Protein AF-A0A8K0HSL5-F1 (afdb_monomer_lite)

Secondary structure (DSSP, 8-state):
-HHHHHHHHHHHHHHHH---EE----TTSS-HHHHHH-TTS-TTHHHHHHHHHTTPEE-GGG--GGGGSS---TT--S---S-SS-SS------SS---HHHHHHHHHHHHHHHHHHHHHHHHHHHHHTTSBSS--THHHHHHHHHHHHHHHTS----SS--TTHHHHHHTHHHHHHHHHHHHHHHHHHHHH--B-HHHHHHHHHT-GGGGGTT-

Sequence (215 aa):
MATFAVRLSMNRKKIYQVEIMGKLAGVVGNYNAHLVAYPAFVWLQIPEDFVTSLGLSFNPLCYSTRIMFGRNDRKYEGRKSCSDVAHGRSSTNLVIEPHDYIAILFDTIFQFNNVLIDFDRDIWGYISSGYFKQVNPIDFENSEGNLGIANENLPISRWQHDLTDSAVIRNLGLGLGPSLIAYKTTLQGISKLQVNEARLSENLDNCWEVLAEPI

Foldseek 3Di:
DVVLVVQLVVLVVLLVPLAAEDDDQPQQLPCVVVCVVPVPDDPPVVGCVVCVVVVHHYDCLSDACPVVPDDPDPPPPDDDDDPPPPPDDHSHRARDDQCVSVLSNLVSLLSSLVSLLVVLVVVVVCVVLVQWPDADSVLSVLLNVLSVQLNVLRDDDDDDDDPCVVVSVVCNCRNVVSNVSSVVSVVVSVVRTDGDVVSVVVVVVVCCVVVVVVD

Radius of gyration: 26.51 Å; chains: 1; bounding box: 59×32×80 Å

pLDDT: mean 76.67, std 21.13, range [26.34, 96.69]

Organism: NCBI:txid2594499

Structure (mmCIF, N/CA/C/O backbone):
data_AF-A0A8K0HSL5-F1
#
_entry.id   AF-A0A8K0HSL5-F1
#
loop_
_atom_site.group_PDB
_atom_site.id
_atom_site.type_symbol
_atom_site.label_atom_id
_atom_site.label_alt_id
_atom_site.label_comp_id
_atom_site.label_asym_id
_atom_site.label_entity_id
_atom_site.label_seq_id
_atom_site.pdbx_PDB_ins_code
_atom_site.Cartn_x
_atom_site.Cartn_y
_atom_site.Cartn_z
_atom_site.occupancy
_atom_site.B_iso_or_equiv
_atom_site.auth_seq_id
_atom_site.auth_comp_id
_atom_site.auth_asym_id
_atom_site.auth_atom_id
_atom_site.pdbx_PDB_model_num
ATOM 1 N N . MET A 1 1 ? -14.748 0.929 9.861 1.00 88.56 1 MET A N 1
ATOM 2 C CA . MET A 1 1 ? -14.098 -0.106 9.014 1.00 88.56 1 MET A CA 1
ATOM 3 C C . MET A 1 1 ? -14.433 0.009 7.527 1.00 88.56 1 MET A C 1
ATOM 5 O O . MET A 1 1 ? -13.506 0.066 6.730 1.00 88.56 1 MET A O 1
ATOM 9 N N . ALA A 1 2 ? -15.710 0.092 7.123 1.00 92.31 2 ALA A N 1
ATOM 10 C CA . ALA A 1 2 ? -16.092 0.157 5.701 1.00 92.31 2 ALA A CA 1
ATOM 11 C C . ALA A 1 2 ? -15.447 1.325 4.922 1.00 92.31 2 ALA A C 1
ATOM 13 O O . ALA A 1 2 ? -14.980 1.129 3.803 1.00 92.31 2 ALA A O 1
ATOM 14 N N . THR A 1 3 ? -15.341 2.510 5.531 1.00 94.75 3 THR A N 1
ATOM 15 C CA . THR A 1 3 ? -14.699 3.692 4.927 1.00 94.75 3 THR A CA 1
ATOM 16 C C . THR A 1 3 ? -13.261 3.412 4.481 1.00 94.75 3 THR A C 1
ATOM 18 O O . THR A 1 3 ? -12.893 3.713 3.346 1.00 94.75 3 THR A O 1
ATOM 21 N N . PHE A 1 4 ? -12.462 2.772 5.340 1.00 94.94 4 PHE A N 1
ATOM 22 C CA . PHE A 1 4 ? -11.088 2.378 5.018 1.00 94.94 4 PHE A CA 1
ATOM 23 C C . PHE A 1 4 ? -11.047 1.336 3.904 1.00 94.94 4 PHE A C 1
ATOM 25 O O . PHE A 1 4 ? -10.291 1.498 2.951 1.00 94.94 4 PHE A O 1
ATOM 32 N N . ALA A 1 5 ? -11.911 0.318 3.956 1.00 93.94 5 ALA A N 1
ATOM 33 C CA . ALA A 1 5 ? -11.981 -0.707 2.914 1.00 93.94 5 ALA A CA 1
ATOM 34 C C . ALA A 1 5 ? -12.273 -0.108 1.525 1.00 93.94 5 ALA A C 1
ATOM 36 O O . ALA A 1 5 ? -11.651 -0.498 0.535 1.00 93.94 5 ALA A O 1
ATOM 37 N N . VAL A 1 6 ? -13.174 0.877 1.447 1.00 96.31 6 VAL A N 1
ATOM 38 C CA . VAL A 1 6 ? -13.479 1.588 0.197 1.00 96.31 6 VAL A CA 1
ATOM 39 C C . VAL A 1 6 ? -12.275 2.403 -0.284 1.00 96.31 6 VAL A C 1
ATOM 41 O O . VAL A 1 6 ? -11.877 2.250 -1.441 1.00 96.31 6 VAL A O 1
ATOM 44 N N . ARG A 1 7 ? -11.650 3.208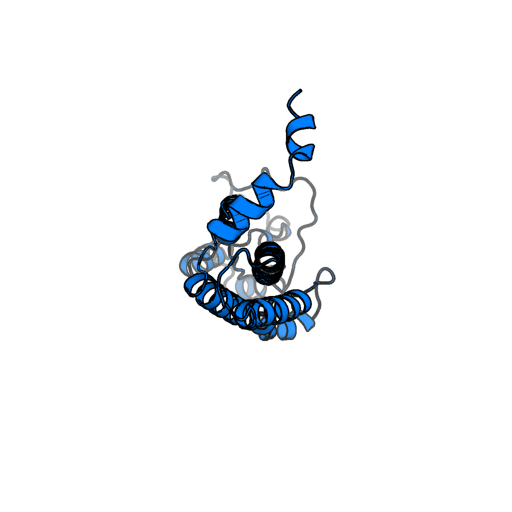 0.590 1.00 95.94 7 ARG A N 1
ATOM 45 C CA . ARG A 1 7 ? -10.452 4.009 0.257 1.00 95.94 7 ARG A CA 1
ATOM 46 C C . ARG A 1 7 ? -9.299 3.124 -0.240 1.00 95.94 7 ARG A C 1
ATOM 48 O O . ARG A 1 7 ? -8.719 3.396 -1.292 1.00 95.94 7 ARG A O 1
ATOM 55 N N . LEU A 1 8 ? -9.011 2.027 0.462 1.00 94.88 8 LEU A N 1
ATOM 56 C CA . LEU A 1 8 ? -7.971 1.062 0.085 1.00 94.88 8 LEU A CA 1
ATOM 57 C C . LEU A 1 8 ? -8.295 0.364 -1.242 1.00 94.88 8 LEU A C 1
ATOM 59 O O . LEU A 1 8 ? -7.415 0.206 -2.084 1.00 94.88 8 LEU A O 1
ATOM 63 N N . SER A 1 9 ? -9.558 -0.008 -1.472 1.00 94.81 9 SER A N 1
ATOM 64 C CA . SER A 1 9 ? -10.000 -0.617 -2.734 1.00 94.81 9 SER A CA 1
ATOM 65 C C . SER A 1 9 ? -9.827 0.330 -3.925 1.00 94.81 9 SER A C 1
ATOM 67 O O . SER A 1 9 ? -9.374 -0.092 -4.990 1.00 94.81 9 SER A O 1
ATOM 69 N N . MET A 1 10 ? -10.121 1.622 -3.749 1.00 93.69 10 MET A N 1
ATOM 70 C CA . MET A 1 10 ? -9.888 2.640 -4.778 1.00 93.69 10 MET A CA 1
ATOM 71 C C . MET A 1 10 ? -8.400 2.769 -5.117 1.00 93.69 10 MET A C 1
ATOM 73 O O . MET A 1 10 ? -8.042 2.716 -6.292 1.00 93.69 10 MET A O 1
ATOM 77 N N . ASN A 1 11 ? -7.528 2.873 -4.111 1.00 92.56 11 ASN A N 1
ATOM 78 C CA . ASN A 1 11 ? -6.085 2.961 -4.346 1.00 92.56 11 ASN A CA 1
ATOM 79 C C . ASN A 1 11 ? -5.524 1.670 -4.957 1.00 92.56 11 ASN A C 1
ATOM 81 O O . ASN A 1 11 ? -4.750 1.736 -5.904 1.00 92.56 11 ASN A O 1
ATOM 85 N N . ARG A 1 12 ? -5.992 0.490 -4.532 1.00 94.62 12 ARG A N 1
ATOM 86 C CA . ARG A 1 12 ? -5.629 -0.788 -5.164 1.00 94.62 12 ARG A CA 1
ATOM 87 C C . ARG A 1 12 ? -5.988 -0.820 -6.653 1.00 94.62 12 ARG A C 1
ATOM 89 O O . ARG A 1 12 ? -5.203 -1.321 -7.454 1.00 94.62 12 ARG A O 1
ATOM 96 N N . LYS A 1 13 ? -7.157 -0.296 -7.038 1.00 94.44 13 LYS A N 1
ATOM 97 C CA . LYS A 1 13 ? -7.550 -0.194 -8.455 1.00 94.44 13 LYS A CA 1
ATOM 98 C C . LYS A 1 13 ? -6.625 0.739 -9.230 1.00 94.44 13 LYS A C 1
ATOM 100 O O . LYS A 1 13 ? -6.224 0.375 -10.327 1.00 94.44 13 LYS A O 1
ATOM 105 N N . LYS A 1 14 ? -6.257 1.888 -8.655 1.00 91.94 14 LYS A N 1
ATOM 106 C CA . LYS A 1 14 ? -5.284 2.803 -9.268 1.00 91.94 14 LYS A CA 1
ATOM 107 C C . LYS A 1 14 ? -3.933 2.117 -9.484 1.00 91.94 14 LYS A C 1
ATOM 109 O O . LYS A 1 14 ? -3.411 2.198 -10.583 1.00 91.94 14 LYS A O 1
ATOM 114 N N . ILE A 1 15 ? -3.426 1.375 -8.488 1.00 92.31 15 ILE A N 1
ATOM 115 C CA . ILE A 1 15 ? -2.171 0.605 -8.605 1.00 92.31 15 ILE A CA 1
ATOM 116 C C . ILE A 1 15 ? -2.258 -0.375 -9.780 1.00 92.31 15 ILE A C 1
ATOM 118 O O . ILE A 1 15 ? -1.339 -0.459 -10.584 1.00 92.31 15 ILE A O 1
ATOM 122 N N . TYR A 1 16 ? -3.379 -1.088 -9.906 1.00 92.31 16 TYR A N 1
ATOM 123 C CA . TYR A 1 16 ? -3.600 -2.035 -11.001 1.00 92.31 16 TYR A CA 1
ATOM 124 C C . TYR A 1 16 ? -3.694 -1.368 -12.385 1.00 92.31 16 TYR A C 1
ATOM 126 O O . TYR A 1 16 ? -3.385 -1.999 -13.388 1.00 92.31 16 TYR A O 1
ATOM 134 N N . GLN A 1 17 ? -4.133 -0.111 -12.448 1.00 91.12 17 GLN A N 1
ATOM 135 C CA . GLN A 1 17 ? -4.264 0.653 -13.692 1.00 91.12 17 GLN A CA 1
ATOM 136 C C . GLN A 1 17 ? -2.950 1.282 -14.164 1.00 91.12 17 GLN A C 1
ATOM 138 O O . GLN A 1 17 ? -2.918 1.832 -15.263 1.00 91.12 17 GLN A O 1
ATOM 143 N N . VAL A 1 18 ? -1.881 1.237 -13.362 1.00 88.69 18 VAL A N 1
ATOM 144 C CA . VAL A 1 18 ? -0.591 1.787 -13.779 1.00 88.69 18 VAL A CA 1
ATOM 145 C C . VAL A 1 18 ? 0.008 0.903 -14.867 1.00 88.69 18 VAL A C 1
ATOM 147 O O . VAL A 1 18 ? 0.360 -0.252 -14.629 1.00 88.69 18 VAL A O 1
ATOM 150 N N . GLU A 1 19 ? 0.146 1.460 -16.066 1.00 86.94 19 GLU A N 1
ATOM 151 C CA . GLU A 1 19 ? 0.813 0.784 -17.172 1.00 86.94 19 GLU A CA 1
ATOM 152 C C . GLU A 1 19 ? 2.326 0.787 -16.970 1.00 86.94 19 GLU A C 1
ATOM 154 O O . GLU A 1 19 ? 2.964 1.840 -16.918 1.00 86.94 19 GLU A O 1
ATOM 159 N N . ILE A 1 20 ? 2.912 -0.406 -16.888 1.00 87.44 20 ILE A N 1
ATOM 160 C CA . ILE A 1 20 ? 4.362 -0.563 -16.827 1.00 87.44 20 ILE A CA 1
ATOM 161 C C . ILE A 1 20 ? 4.901 -0.450 -18.251 1.00 87.44 20 ILE A C 1
ATOM 163 O O . ILE A 1 20 ? 4.630 -1.303 -19.103 1.00 87.44 20 ILE A O 1
ATOM 167 N N . MET A 1 21 ? 5.657 0.617 -18.505 1.00 84.06 21 MET A N 1
ATOM 168 C CA . MET A 1 21 ? 6.153 0.928 -19.840 1.00 84.06 21 MET A CA 1
ATOM 169 C C . MET A 1 21 ? 7.593 0.463 -20.054 1.00 84.06 21 MET A C 1
ATOM 171 O O . MET A 1 21 ? 8.439 0.533 -19.162 1.00 84.06 21 MET A O 1
ATOM 175 N N . GLY A 1 22 ? 7.877 0.025 -21.278 1.00 81.75 22 GLY A N 1
ATOM 176 C CA . GLY A 1 22 ? 9.209 -0.338 -21.745 1.00 81.75 22 GLY A CA 1
ATOM 177 C C . GLY A 1 22 ? 9.665 0.522 -22.922 1.00 81.75 22 GLY A C 1
ATOM 178 O O . GLY A 1 22 ? 8.861 1.058 -23.690 1.00 81.75 22 GLY A O 1
ATOM 179 N N . LYS A 1 23 ? 10.985 0.641 -23.077 1.00 79.94 23 LYS A N 1
ATOM 180 C CA . LYS A 1 23 ? 11.625 1.399 -24.154 1.00 79.94 23 LYS A CA 1
ATOM 181 C C . LYS A 1 23 ? 12.862 0.677 -24.671 1.00 79.94 23 LYS A C 1
ATOM 183 O O . LYS A 1 23 ? 13.706 0.239 -23.896 1.00 79.94 23 LYS A O 1
ATOM 188 N N . LEU A 1 24 ? 13.004 0.643 -25.994 1.00 79.44 24 LEU A N 1
ATOM 189 C CA . LEU A 1 24 ? 14.184 0.140 -26.687 1.00 79.44 24 LEU A CA 1
ATOM 190 C C . LEU A 1 24 ? 14.492 1.078 -27.857 1.00 79.44 24 LEU A C 1
ATOM 192 O O . LEU A 1 24 ? 13.883 0.946 -28.904 1.00 79.44 24 LEU A O 1
ATOM 196 N N . ALA A 1 25 ? 15.402 2.043 -27.689 1.00 70.81 25 ALA A N 1
ATOM 197 C CA . ALA A 1 25 ? 15.605 3.085 -28.709 1.00 70.81 25 ALA A CA 1
ATOM 198 C C . ALA A 1 25 ? 17.080 3.467 -28.989 1.00 70.81 25 ALA A C 1
ATOM 200 O O . ALA A 1 25 ? 17.381 4.412 -29.728 1.00 70.81 25 ALA A O 1
ATOM 201 N N . GLY A 1 26 ? 18.028 2.698 -28.440 1.00 70.00 26 GLY A N 1
ATOM 202 C CA . GLY A 1 26 ? 19.465 2.973 -28.540 1.00 70.00 26 GLY A CA 1
ATOM 203 C C . GLY A 1 26 ? 19.897 4.247 -27.795 1.00 70.00 26 GLY A C 1
ATOM 204 O O . GLY A 1 26 ? 19.110 4.861 -27.084 1.00 70.00 26 GLY A O 1
ATOM 205 N N . VAL A 1 27 ? 21.159 4.659 -27.981 1.00 63.91 27 VAL A N 1
ATOM 206 C CA . VAL A 1 27 ? 21.846 5.669 -27.140 1.00 63.91 27 VAL A CA 1
ATOM 207 C C . VAL A 1 27 ? 21.126 7.017 -27.052 1.00 63.91 27 VAL A C 1
ATOM 209 O O . VAL A 1 27 ? 21.170 7.652 -26.014 1.00 63.91 27 VAL A O 1
ATOM 212 N N . VAL A 1 28 ? 20.470 7.474 -28.120 1.00 65.50 28 VAL A N 1
ATOM 213 C CA . VAL A 1 28 ? 19.787 8.787 -28.151 1.00 65.50 28 VAL A CA 1
ATOM 214 C C . VAL A 1 28 ? 18.321 8.687 -28.564 1.00 65.50 28 VAL A C 1
ATOM 216 O O . VAL A 1 28 ? 17.731 9.671 -28.996 1.00 65.50 28 VAL A O 1
ATOM 219 N N . GLY A 1 29 ? 17.741 7.489 -28.511 1.00 68.38 29 GLY A N 1
ATOM 220 C CA . GLY A 1 29 ? 16.337 7.291 -28.862 1.00 68.38 29 GLY A CA 1
ATOM 221 C C . GLY A 1 29 ? 16.005 7.309 -30.362 1.00 68.38 29 GLY A C 1
ATOM 222 O O . GLY A 1 29 ? 14.835 7.290 -30.712 1.00 68.38 29 GLY A O 1
ATOM 223 N N . ASN A 1 30 ? 17.013 7.358 -31.244 1.00 72.25 30 ASN A N 1
ATOM 224 C CA . ASN A 1 30 ? 16.838 7.541 -32.696 1.00 72.25 30 ASN A CA 1
ATOM 225 C C . ASN A 1 30 ? 17.341 6.363 -33.546 1.00 72.25 30 ASN A C 1
ATOM 227 O O . ASN A 1 30 ? 17.480 6.495 -34.757 1.00 72.25 30 ASN A O 1
ATOM 231 N N . TYR A 1 31 ? 17.688 5.229 -32.929 1.00 75.88 31 TYR A N 1
ATOM 232 C CA . TYR A 1 31 ? 18.153 4.029 -33.644 1.00 75.88 31 TYR A CA 1
ATOM 233 C C . TYR A 1 31 ? 19.386 4.222 -34.555 1.00 75.88 31 TYR A C 1
ATOM 235 O O . TYR A 1 31 ? 19.663 3.363 -35.385 1.00 75.88 31 TYR A O 1
ATOM 243 N N . ASN A 1 32 ? 20.175 5.293 -34.378 1.00 78.56 32 ASN A N 1
ATOM 244 C CA . ASN A 1 32 ? 21.298 5.658 -35.261 1.00 78.56 32 ASN A CA 1
ATOM 245 C C . ASN A 1 32 ? 22.248 4.489 -35.584 1.00 78.56 32 ASN A C 1
ATOM 247 O O . ASN A 1 32 ? 22.569 4.260 -36.745 1.00 78.56 32 ASN A O 1
ATOM 251 N N . ALA A 1 33 ? 22.675 3.726 -34.572 1.00 80.88 33 ALA A N 1
ATOM 252 C CA . ALA A 1 33 ? 23.572 2.584 -34.771 1.00 80.88 33 ALA A CA 1
ATOM 253 C C . ALA A 1 33 ? 22.928 1.469 -35.616 1.00 80.88 33 ALA A C 1
ATOM 255 O O . ALA A 1 33 ? 23.576 0.890 -36.485 1.00 80.88 33 ALA A O 1
ATOM 256 N N . HIS A 1 34 ? 21.638 1.213 -35.401 1.00 80.88 34 HIS A N 1
ATOM 257 C CA . HIS A 1 34 ? 20.879 0.204 -36.134 1.00 80.88 34 HIS A CA 1
ATOM 258 C C . HIS A 1 34 ? 20.652 0.620 -37.591 1.00 80.88 34 HIS A C 1
ATOM 260 O O . HIS A 1 34 ? 20.809 -0.197 -38.493 1.00 80.88 34 HIS A O 1
ATOM 266 N N . LEU A 1 35 ? 20.373 1.906 -37.831 1.00 80.25 35 LEU A N 1
ATOM 267 C CA . LEU A 1 35 ? 20.236 2.469 -39.176 1.00 80.25 35 LEU A CA 1
ATOM 268 C C . LEU A 1 35 ? 21.549 2.414 -39.971 1.00 80.25 35 LEU A C 1
ATOM 270 O O . LEU A 1 35 ? 21.510 2.196 -41.179 1.00 80.25 35 LEU A O 1
ATOM 274 N N . VAL A 1 36 ? 22.702 2.588 -39.312 1.00 84.81 36 VAL A N 1
ATOM 275 C CA . VAL A 1 36 ? 24.022 2.465 -39.957 1.00 84.81 36 VAL A CA 1
ATOM 276 C C . VAL A 1 36 ? 24.343 1.009 -40.295 1.00 84.81 36 VAL A C 1
ATOM 278 O O . VAL A 1 36 ? 24.807 0.733 -41.398 1.00 84.81 36 VAL A O 1
ATOM 281 N N . ALA A 1 37 ? 24.094 0.078 -39.372 1.00 85.88 37 ALA A N 1
ATOM 282 C CA . ALA A 1 37 ? 24.408 -1.336 -39.578 1.00 85.88 37 ALA A CA 1
ATOM 283 C C . ALA A 1 37 ? 23.446 -2.023 -40.563 1.00 85.88 37 ALA A C 1
ATOM 285 O O . ALA A 1 37 ? 23.864 -2.844 -41.376 1.00 85.88 37 ALA A O 1
ATOM 286 N N . TYR A 1 38 ? 22.160 -1.677 -40.503 1.00 84.19 38 TYR A N 1
ATOM 287 C CA . TYR A 1 38 ? 21.087 -2.343 -41.237 1.00 84.19 38 TYR A CA 1
ATOM 288 C C . TYR A 1 38 ? 20.074 -1.318 -41.774 1.00 84.19 38 TYR A C 1
ATOM 290 O O . TYR A 1 38 ? 18.945 -1.233 -41.280 1.00 84.19 38 TYR A O 1
ATOM 298 N N . PRO A 1 39 ? 20.440 -0.548 -42.816 1.00 81.12 39 PRO A N 1
ATOM 299 C CA . PRO A 1 39 ? 19.593 0.514 -43.365 1.00 81.12 39 PRO A CA 1
ATOM 300 C C . PRO A 1 39 ? 18.338 -0.003 -44.086 1.00 81.12 39 PRO A C 1
ATOM 302 O O . PRO A 1 39 ? 17.408 0.763 -44.318 1.00 81.12 39 PRO A O 1
ATOM 305 N N . ALA A 1 40 ? 18.308 -1.285 -44.462 1.00 78.75 40 ALA A N 1
ATOM 306 C CA . ALA A 1 40 ? 17.188 -1.904 -45.174 1.00 78.75 40 ALA A CA 1
ATOM 307 C C . ALA A 1 40 ? 16.016 -2.318 -44.260 1.00 78.75 40 ALA A C 1
ATOM 309 O O . ALA A 1 40 ? 14.957 -2.684 -44.766 1.00 78.75 40 ALA A O 1
ATOM 310 N N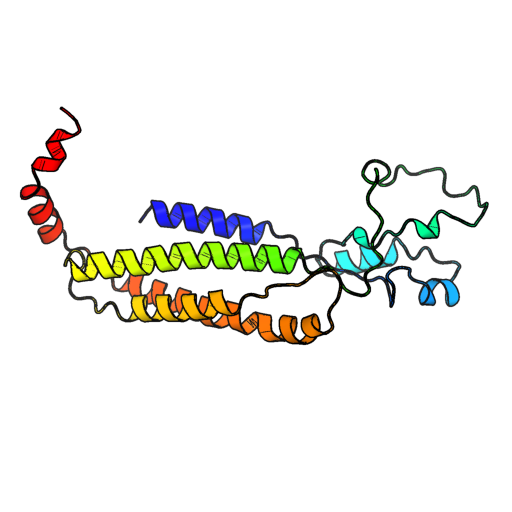 . PHE A 1 41 ? 16.193 -2.283 -42.934 1.00 75.38 41 PHE A N 1
ATOM 311 C CA . PHE A 1 41 ? 15.179 -2.697 -41.961 1.00 75.38 41 PHE A CA 1
ATOM 312 C C . PHE A 1 41 ? 14.401 -1.501 -41.398 1.00 75.38 41 PHE A C 1
ATOM 314 O O . PHE A 1 41 ? 14.957 -0.428 -41.161 1.00 75.38 41 PHE A O 1
ATOM 321 N N . VAL A 1 42 ? 13.104 -1.699 -41.141 1.00 71.56 42 VAL A N 1
ATOM 322 C CA . VAL A 1 42 ? 12.232 -0.692 -40.519 1.00 71.56 42 VAL A CA 1
ATOM 323 C C . VAL A 1 42 ? 12.334 -0.804 -38.996 1.00 71.56 42 VAL A C 1
ATOM 325 O O . VAL A 1 42 ? 11.610 -1.560 -38.353 1.00 71.56 42 VAL A O 1
ATOM 328 N N . TRP A 1 43 ? 13.235 -0.020 -38.409 1.00 73.19 43 TRP A N 1
ATOM 329 C CA . TRP A 1 43 ? 13.552 -0.032 -36.972 1.00 73.19 43 TRP A CA 1
ATOM 330 C C . TRP A 1 43 ? 12.481 0.576 -36.049 1.00 73.19 43 TRP A C 1
ATOM 332 O O . TRP A 1 43 ? 12.724 0.728 -34.859 1.00 73.19 43 TRP A O 1
ATOM 342 N N . LEU A 1 44 ? 11.298 0.902 -36.574 1.00 69.44 44 LEU A N 1
ATOM 343 C CA . LEU A 1 44 ? 10.161 1.420 -35.803 1.00 69.44 44 LEU A CA 1
ATOM 344 C C . LEU A 1 44 ? 9.253 0.306 -35.262 1.00 69.44 44 LEU A C 1
ATOM 346 O O . LEU A 1 44 ? 8.725 0.444 -34.171 1.00 69.44 44 LEU A O 1
ATOM 350 N N . GLN A 1 45 ? 9.110 -0.801 -35.999 1.00 74.81 45 GLN A N 1
ATOM 351 C CA . GLN A 1 45 ? 8.201 -1.902 -35.646 1.00 74.81 45 GLN A CA 1
ATOM 352 C C . GLN A 1 45 ? 8.849 -2.885 -34.657 1.00 74.81 45 GLN A C 1
ATOM 354 O O . GLN A 1 45 ? 8.240 -3.312 -33.685 1.00 74.81 45 GLN A O 1
ATOM 359 N N . ILE A 1 46 ? 10.130 -3.197 -34.883 1.00 81.50 46 ILE A N 1
ATOM 360 C CA . ILE A 1 46 ? 10.887 -4.201 -34.119 1.00 81.50 46 ILE A CA 1
ATOM 361 C C . ILE A 1 46 ? 10.922 -3.895 -32.606 1.00 81.50 46 ILE A C 1
ATOM 363 O O . ILE A 1 46 ? 10.732 -4.817 -31.817 1.00 81.50 46 ILE A O 1
ATOM 367 N N . PRO A 1 47 ? 11.152 -2.645 -32.159 1.00 82.19 47 PRO A N 1
ATOM 368 C CA . PRO A 1 47 ? 11.163 -2.313 -30.735 1.00 82.19 47 PRO A CA 1
ATOM 369 C C . PRO A 1 47 ? 9.798 -2.444 -30.066 1.00 82.19 47 PRO A C 1
ATOM 371 O O . PRO A 1 47 ? 9.732 -2.874 -28.918 1.00 82.19 47 PRO A O 1
ATOM 374 N N . GLU A 1 48 ? 8.725 -2.083 -30.771 1.00 83.31 48 GLU A N 1
ATOM 375 C CA . GLU A 1 48 ? 7.358 -2.211 -30.268 1.00 83.31 48 GLU A CA 1
ATOM 376 C C . GLU A 1 48 ? 6.989 -3.686 -30.108 1.00 83.31 48 GLU A C 1
ATOM 378 O O . GLU A 1 48 ? 6.597 -4.105 -29.018 1.00 83.31 48 GLU A O 1
ATOM 383 N N . ASP A 1 49 ? 7.231 -4.496 -31.140 1.00 85.44 49 ASP A N 1
ATOM 384 C CA . ASP A 1 49 ? 7.007 -5.943 -31.101 1.00 85.44 49 ASP A CA 1
ATOM 385 C C . ASP A 1 49 ? 7.847 -6.603 -29.991 1.00 85.44 49 ASP A C 1
ATOM 387 O O . ASP A 1 49 ? 7.372 -7.469 -29.258 1.00 85.44 49 ASP A O 1
ATOM 391 N N . PHE A 1 50 ? 9.095 -6.162 -29.810 1.00 87.75 50 PHE A N 1
ATOM 392 C CA . PHE A 1 50 ? 9.968 -6.682 -28.762 1.00 87.75 50 PHE A CA 1
ATOM 393 C C . PHE A 1 50 ? 9.472 -6.321 -27.356 1.00 87.75 50 PHE A C 1
ATOM 395 O O . PHE A 1 50 ? 9.356 -7.199 -26.506 1.00 87.75 50 PHE A O 1
ATOM 402 N N . VAL A 1 51 ? 9.153 -5.053 -27.090 1.00 87.50 51 VAL A N 1
ATOM 403 C CA . VAL A 1 51 ? 8.691 -4.612 -25.762 1.00 87.50 51 VAL A CA 1
ATOM 404 C C . VAL A 1 51 ? 7.343 -5.242 -25.411 1.00 87.50 51 VAL A C 1
ATOM 406 O O . VAL A 1 51 ? 7.167 -5.727 -24.293 1.00 87.50 51 VAL A O 1
ATOM 409 N N . THR A 1 52 ? 6.423 -5.315 -26.371 1.00 88.12 52 THR A N 1
ATOM 410 C CA . THR A 1 52 ? 5.125 -5.974 -26.169 1.00 88.12 52 THR A CA 1
ATOM 411 C C . THR A 1 52 ? 5.273 -7.482 -25.969 1.00 88.12 52 THR A C 1
ATOM 413 O O . THR A 1 52 ? 4.552 -8.053 -25.151 1.00 88.12 52 THR A O 1
ATOM 416 N N . SER A 1 53 ? 6.264 -8.130 -26.599 1.00 91.50 53 SER A N 1
ATOM 417 C CA . SER A 1 53 ? 6.577 -9.543 -26.330 1.00 91.50 53 SER A CA 1
ATOM 418 C C . SER A 1 53 ? 7.038 -9.809 -24.888 1.00 91.50 53 SER A C 1
ATOM 420 O O . SER A 1 53 ? 6.880 -10.925 -24.396 1.00 91.50 53 SER A O 1
ATOM 422 N N . LEU A 1 54 ? 7.550 -8.789 -24.184 1.00 91.31 54 LEU A N 1
ATOM 423 C CA . LEU A 1 54 ? 7.901 -8.859 -22.759 1.00 91.31 54 LEU A CA 1
ATOM 424 C C . LEU A 1 54 ? 6.697 -8.608 -21.830 1.00 91.31 54 LEU A C 1
ATOM 426 O O . LEU A 1 54 ? 6.858 -8.622 -20.611 1.00 91.31 54 LEU A O 1
ATOM 430 N N . GLY A 1 55 ? 5.503 -8.373 -22.385 1.00 88.38 55 GLY A N 1
ATOM 431 C CA . GLY A 1 55 ? 4.292 -8.050 -21.627 1.00 88.38 55 GLY A CA 1
ATOM 432 C C . GLY A 1 55 ? 4.243 -6.609 -21.113 1.00 88.38 55 GLY A C 1
ATOM 433 O O . GLY A 1 55 ? 3.481 -6.324 -20.192 1.00 88.38 55 GLY A O 1
ATOM 434 N N . LEU A 1 56 ? 5.059 -5.713 -21.676 1.00 88.44 56 LEU A N 1
ATOM 435 C CA . LEU A 1 56 ? 5.119 -4.298 -21.308 1.00 88.44 56 LEU A CA 1
ATOM 436 C C . LEU A 1 56 ? 4.389 -3.429 -22.337 1.00 88.44 56 LEU A C 1
ATOM 438 O O . LEU A 1 56 ? 4.397 -3.730 -23.534 1.00 88.44 56 LEU A O 1
ATOM 442 N N . SER A 1 57 ? 3.829 -2.305 -21.887 1.00 85.62 57 SER A N 1
ATOM 443 C CA . SER A 1 57 ? 3.328 -1.269 -22.795 1.00 85.62 57 SER A CA 1
ATOM 444 C C . SER A 1 57 ? 4.511 -0.575 -23.473 1.00 85.62 57 SER A C 1
ATOM 446 O O . SER A 1 57 ? 5.472 -0.166 -22.817 1.00 85.62 57 SER A O 1
ATOM 448 N N . PHE A 1 58 ? 4.469 -0.420 -24.794 1.00 81.31 58 PHE A N 1
ATOM 449 C CA . PHE A 1 58 ? 5.510 0.319 -25.503 1.00 81.31 58 PHE A CA 1
ATOM 450 C C . PHE A 1 58 ? 5.367 1.823 -25.258 1.00 81.31 58 PHE A C 1
ATOM 452 O O . PHE A 1 58 ? 4.288 2.380 -25.442 1.00 81.31 58 PHE A O 1
ATOM 459 N N . ASN A 1 59 ? 6.455 2.498 -24.875 1.00 77.50 59 ASN A N 1
ATOM 460 C CA . ASN A 1 59 ? 6.442 3.949 -24.700 1.00 77.50 59 ASN A CA 1
ATOM 461 C C . ASN A 1 59 ? 6.560 4.669 -26.067 1.00 77.50 59 ASN A C 1
ATOM 463 O O . ASN A 1 59 ? 7.641 4.652 -26.671 1.00 77.50 59 ASN A O 1
ATOM 467 N N . PRO A 1 60 ? 5.509 5.366 -26.554 1.00 62.75 60 PRO A N 1
ATOM 468 C CA . PRO A 1 60 ? 5.506 5.994 -27.876 1.00 62.75 60 PRO A CA 1
ATOM 469 C C . PRO A 1 60 ? 6.380 7.253 -27.954 1.00 62.75 60 PRO A C 1
ATOM 471 O O . PRO A 1 60 ? 6.660 7.732 -29.050 1.00 62.75 60 PRO A O 1
ATOM 474 N N . LEU A 1 61 ? 6.890 7.777 -26.832 1.00 59.72 61 LEU A N 1
ATOM 475 C CA . LEU A 1 61 ? 7.877 8.869 -26.843 1.00 59.72 61 LEU A CA 1
ATOM 476 C C . LEU A 1 61 ? 9.215 8.453 -27.494 1.00 59.72 61 LEU A C 1
ATOM 478 O O . LEU A 1 61 ? 10.103 9.284 -27.670 1.00 59.72 61 LEU A O 1
ATOM 482 N N . CYS A 1 62 ? 9.360 7.184 -27.893 1.00 51.12 62 CYS A N 1
ATOM 483 C CA . CYS A 1 62 ? 10.427 6.699 -28.773 1.00 51.12 62 CYS A CA 1
ATOM 484 C C . CYS A 1 62 ? 10.282 7.152 -30.238 1.00 51.12 62 CYS A C 1
ATOM 486 O O . CYS A 1 62 ? 11.222 6.998 -31.017 1.00 51.12 62 CYS A O 1
ATOM 488 N N . TYR A 1 63 ? 9.128 7.692 -30.636 1.00 48.91 63 TYR A N 1
ATOM 489 C CA . TYR A 1 63 ? 8.888 8.185 -31.988 1.00 48.91 63 TYR A CA 1
ATOM 490 C C . TYR A 1 63 ? 9.340 9.645 -32.108 1.00 48.91 63 TYR A C 1
ATOM 492 O O . TYR A 1 63 ? 8.566 10.572 -31.878 1.00 48.91 63 TYR A O 1
ATOM 500 N N . SER A 1 64 ? 10.605 9.877 -32.470 1.00 44.47 64 SER A N 1
ATOM 501 C CA . SER A 1 64 ? 11.048 11.225 -32.843 1.00 44.47 64 SER A CA 1
ATOM 502 C C . SER A 1 64 ? 10.750 11.519 -34.320 1.00 44.47 64 SER A C 1
ATOM 504 O O . SER A 1 64 ? 10.939 10.696 -35.219 1.00 44.47 64 SER A O 1
ATOM 506 N N . THR A 1 65 ? 10.321 12.751 -34.584 1.00 38.56 65 THR A N 1
ATOM 507 C CA . THR A 1 65 ? 10.009 13.327 -35.903 1.00 38.56 65 THR A CA 1
ATOM 508 C C . THR A 1 65 ? 11.230 13.499 -36.817 1.00 38.56 65 THR A C 1
ATOM 510 O O . THR A 1 65 ? 11.088 13.954 -37.953 1.00 38.56 65 THR A O 1
ATOM 513 N N . ARG A 1 66 ? 12.442 13.107 -36.391 1.00 35.44 66 ARG A N 1
ATOM 514 C CA . ARG A 1 66 ? 13.660 13.258 -37.208 1.00 35.44 66 ARG A CA 1
ATOM 515 C C . ARG A 1 66 ? 13.792 12.213 -38.319 1.00 35.44 66 ARG A C 1
ATOM 517 O O . ARG A 1 66 ? 14.530 12.450 -39.269 1.00 35.44 66 ARG A O 1
ATOM 524 N N . ILE A 1 67 ? 13.036 11.115 -38.265 1.00 42.38 67 ILE A N 1
ATOM 525 C CA . ILE A 1 67 ? 12.921 10.176 -39.397 1.00 42.38 67 ILE A CA 1
ATOM 526 C C . ILE A 1 67 ? 12.079 10.783 -40.546 1.00 42.38 67 ILE A C 1
ATOM 528 O O . ILE A 1 67 ? 12.181 10.334 -41.683 1.00 42.38 67 ILE A O 1
ATOM 532 N N . MET A 1 68 ? 11.322 11.864 -40.300 1.00 37.84 68 MET A N 1
ATOM 533 C CA . MET A 1 68 ? 10.427 12.477 -41.298 1.00 37.84 68 MET A CA 1
ATOM 534 C C . MET A 1 68 ? 11.041 13.643 -42.091 1.00 37.84 68 MET A C 1
ATOM 536 O O . MET A 1 68 ? 10.396 14.155 -43.002 1.00 37.84 68 MET A O 1
ATOM 540 N N . PHE A 1 69 ? 12.284 14.055 -41.815 1.00 34.94 69 PHE A N 1
ATOM 541 C CA . PHE A 1 69 ? 12.962 15.100 -42.595 1.00 34.94 69 PHE A CA 1
ATOM 542 C C . PHE A 1 69 ? 14.262 14.581 -43.206 1.00 34.94 69 PHE A C 1
ATOM 544 O O . PHE A 1 69 ? 15.331 14.683 -42.609 1.00 34.94 69 PHE A O 1
ATOM 551 N N . GLY A 1 70 ? 14.162 14.063 -44.435 1.00 32.41 70 GLY A N 1
ATOM 552 C CA . GLY A 1 70 ? 15.326 13.926 -45.311 1.00 32.41 70 GLY A CA 1
ATOM 553 C C . GLY A 1 70 ? 15.471 12.611 -46.069 1.00 32.41 70 GLY A C 1
ATOM 554 O O . GLY A 1 70 ? 16.569 12.069 -46.094 1.00 32.41 70 GLY A O 1
ATOM 555 N N . ARG A 1 71 ? 14.426 12.113 -46.737 1.00 33.94 71 ARG A N 1
ATOM 556 C CA . ARG A 1 71 ? 14.592 11.361 -47.993 1.00 33.94 71 ARG A CA 1
ATOM 557 C C . ARG A 1 71 ? 13.298 11.401 -48.790 1.00 33.94 71 ARG A C 1
ATOM 559 O O . ARG A 1 71 ? 12.224 11.118 -48.276 1.00 33.94 71 ARG A O 1
ATOM 566 N N . ASN A 1 72 ? 13.428 11.815 -50.041 1.00 33.50 72 ASN A N 1
ATOM 567 C CA . ASN A 1 72 ? 12.361 12.059 -51.005 1.00 33.50 72 ASN A CA 1
ATOM 568 C C . ASN A 1 72 ? 11.771 10.728 -51.532 1.00 33.50 72 ASN A C 1
ATOM 570 O O . ASN A 1 72 ? 11.637 10.538 -52.738 1.00 33.50 72 ASN A O 1
ATOM 574 N N . ASP A 1 73 ? 11.468 9.780 -50.641 1.00 32.66 73 ASP A N 1
ATOM 575 C CA . ASP A 1 73 ? 11.012 8.438 -50.996 1.00 32.66 73 ASP A CA 1
ATOM 576 C C . ASP A 1 73 ? 9.495 8.324 -50.807 1.00 32.66 73 ASP A C 1
ATOM 578 O O . ASP A 1 73 ? 8.972 8.065 -49.723 1.00 32.66 73 ASP A O 1
ATOM 582 N N . ARG A 1 74 ? 8.785 8.508 -51.926 1.00 31.69 74 ARG A N 1
ATOM 583 C CA . ARG A 1 74 ? 7.341 8.295 -52.126 1.00 31.69 74 ARG A CA 1
ATOM 584 C C . ARG A 1 74 ? 6.924 6.821 -51.945 1.00 31.69 74 ARG A C 1
ATOM 586 O O . ARG A 1 74 ? 6.430 6.203 -52.885 1.00 31.69 74 ARG A O 1
ATOM 593 N N . LYS A 1 75 ? 7.159 6.216 -50.774 1.00 31.72 75 LYS A N 1
ATOM 594 C CA . LYS A 1 75 ? 6.763 4.817 -50.487 1.00 31.72 75 LYS A CA 1
ATOM 595 C C . LYS A 1 75 ? 5.973 4.590 -49.193 1.00 31.72 75 LYS A C 1
ATOM 597 O O . LYS A 1 75 ? 5.564 3.461 -48.952 1.00 31.72 75 LYS A O 1
ATOM 602 N N . TYR A 1 76 ? 5.687 5.627 -48.409 1.00 39.97 76 TYR A N 1
ATOM 603 C CA . TYR A 1 76 ? 4.920 5.511 -47.157 1.00 39.97 76 TYR A CA 1
ATOM 604 C C . TYR A 1 76 ? 3.516 6.136 -47.241 1.00 39.97 76 TYR A C 1
ATOM 606 O O . TYR A 1 76 ? 2.990 6.647 -46.258 1.00 39.97 76 TYR A O 1
ATOM 614 N N . GLU A 1 77 ? 2.884 6.088 -48.414 1.00 29.38 77 GLU A N 1
ATOM 615 C CA . GLU A 1 77 ? 1.461 6.404 -48.577 1.00 29.38 77 GLU A CA 1
ATOM 616 C C . GLU A 1 77 ? 0.660 5.103 -48.521 1.00 29.38 77 GLU A C 1
ATOM 618 O O . GLU A 1 77 ? 0.544 4.381 -49.508 1.00 29.38 77 GLU A O 1
ATOM 623 N N . GLY A 1 78 ? 0.131 4.767 -47.344 1.00 29.22 78 GLY A N 1
ATOM 624 C CA . GLY A 1 78 ? -0.818 3.659 -47.249 1.00 29.22 78 GLY A CA 1
ATOM 625 C C . GLY A 1 78 ? -0.839 2.910 -45.930 1.00 29.22 78 GLY A C 1
ATOM 626 O O . GLY A 1 78 ? -0.770 1.687 -45.943 1.00 29.22 78 GLY A O 1
ATOM 627 N N . ARG A 1 79 ? -0.948 3.613 -44.801 1.00 32.22 79 ARG A N 1
ATOM 628 C CA . ARG A 1 79 ? -1.621 3.130 -43.582 1.00 32.22 79 ARG A CA 1
ATOM 629 C C . ARG A 1 79 ? -1.702 4.295 -42.601 1.00 32.22 79 ARG A C 1
ATOM 631 O O . ARG A 1 79 ? -0.679 4.825 -42.185 1.00 32.22 79 ARG A O 1
ATOM 638 N N . LYS A 1 80 ? -2.929 4.721 -42.295 1.00 36.12 80 LYS A N 1
ATOM 639 C CA . LYS A 1 80 ? -3.223 5.769 -41.310 1.00 36.12 80 LYS A CA 1
ATOM 640 C C . LYS A 1 80 ? -2.551 5.391 -39.988 1.00 36.12 80 LYS A C 1
ATOM 642 O O . LYS A 1 80 ? -2.932 4.400 -39.375 1.00 36.12 80 LYS A O 1
ATOM 647 N N . SER A 1 81 ? -1.532 6.147 -39.602 1.00 28.84 81 SER A N 1
ATOM 648 C CA . SER A 1 81 ? -0.717 5.916 -38.414 1.00 28.84 81 SER A CA 1
ATOM 649 C C . SER A 1 81 ? -0.643 7.218 -37.634 1.00 28.84 81 SER A C 1
ATOM 651 O O . SER A 1 81 ? -0.221 8.232 -38.191 1.00 28.84 81 SER A O 1
ATOM 653 N N . CYS A 1 82 ? -1.123 7.163 -36.388 1.00 34.19 82 CYS A N 1
ATOM 654 C CA . CYS A 1 82 ? -0.790 8.030 -35.253 1.00 34.19 82 CYS A CA 1
ATOM 655 C C . CYS A 1 82 ? -0.454 9.500 -35.594 1.00 34.19 82 CYS A C 1
ATOM 657 O O . CYS A 1 82 ? 0.545 10.043 -35.133 1.00 34.19 82 CYS A O 1
ATOM 659 N N . SER A 1 83 ? -1.255 10.145 -36.447 1.00 30.41 83 SER A N 1
ATOM 660 C CA . SER A 1 83 ? -0.976 11.504 -36.945 1.00 30.41 83 SER A CA 1
ATOM 661 C C . SER A 1 83 ? -1.674 12.582 -36.118 1.00 30.41 83 SER A C 1
ATOM 663 O O . SER A 1 83 ? -1.285 13.743 -36.178 1.00 30.41 83 SER A O 1
ATOM 665 N N . ASP A 1 84 ? -2.669 12.210 -35.310 1.00 28.28 84 ASP A N 1
ATOM 666 C CA . ASP A 1 84 ? -3.592 13.193 -34.734 1.00 28.28 84 ASP A CA 1
ATOM 667 C C . ASP A 1 84 ? -3.199 13.685 -33.330 1.00 28.28 84 ASP A C 1
ATOM 669 O O . ASP A 1 84 ? -3.786 14.643 -32.833 1.00 28.28 84 ASP A O 1
ATOM 673 N N . VAL A 1 85 ? -2.165 13.113 -32.696 1.00 37.00 85 VAL A N 1
ATOM 674 C CA . VAL A 1 85 ? -1.741 13.512 -31.332 1.00 37.00 85 VAL A CA 1
ATOM 675 C C . VAL A 1 85 ? -0.504 14.426 -31.325 1.00 37.00 85 VAL A C 1
ATOM 677 O O . VAL A 1 85 ? -0.183 15.043 -30.312 1.00 37.00 85 VAL A O 1
ATOM 680 N N . ALA A 1 86 ? 0.171 14.618 -32.460 1.00 35.28 86 ALA A N 1
ATOM 681 C CA . ALA A 1 86 ? 1.396 15.417 -32.534 1.00 35.28 86 ALA A CA 1
ATOM 682 C C . ALA A 1 86 ? 1.144 16.903 -32.873 1.00 35.28 86 ALA A C 1
ATOM 684 O O . ALA A 1 86 ? 1.860 17.493 -33.678 1.00 35.28 86 ALA A O 1
ATOM 685 N N . HIS A 1 87 ? 0.154 17.544 -32.245 1.00 28.38 87 HIS A N 1
ATOM 686 C CA . HIS A 1 87 ? 0.052 19.006 -32.272 1.00 28.38 87 HIS A CA 1
ATOM 687 C C . HIS A 1 87 ? 0.887 19.607 -31.128 1.00 28.38 87 HIS A C 1
ATOM 689 O O . HIS A 1 87 ? 0.418 19.785 -30.007 1.00 28.38 87 HIS A O 1
ATOM 695 N N . GLY A 1 88 ? 2.148 19.935 -31.428 1.00 26.34 88 GLY A N 1
ATOM 696 C CA . GLY A 1 88 ? 2.846 21.044 -30.764 1.00 26.34 88 GLY A CA 1
ATOM 697 C C . GLY A 1 88 ? 3.709 20.763 -29.528 1.00 26.34 88 GLY A C 1
ATOM 698 O O . GLY A 1 88 ? 4.075 21.720 -28.851 1.00 26.34 88 GLY A O 1
ATOM 699 N N . ARG A 1 89 ? 4.097 19.519 -29.219 1.00 31.44 89 ARG A N 1
ATOM 700 C CA . ARG A 1 89 ? 5.106 19.257 -28.170 1.00 31.44 89 ARG A CA 1
ATOM 701 C C . ARG A 1 89 ? 6.413 18.763 -28.779 1.00 31.44 89 ARG A C 1
ATOM 703 O O . ARG A 1 89 ? 6.429 17.784 -29.516 1.00 31.44 89 ARG A O 1
ATOM 710 N N . SER A 1 90 ? 7.504 19.469 -28.478 1.00 33.91 90 SER A N 1
ATOM 711 C CA . SER A 1 90 ? 8.870 19.089 -28.838 1.00 33.91 90 SER A CA 1
ATOM 712 C C . SER A 1 90 ? 9.132 17.639 -28.428 1.00 33.91 90 SER A C 1
ATOM 714 O O . SER A 1 90 ? 9.130 17.334 -27.236 1.00 33.91 90 SER A O 1
ATOM 716 N N . SER A 1 91 ? 9.344 16.747 -29.396 1.00 40.53 91 SER A N 1
ATOM 717 C CA . SER A 1 91 ? 9.696 15.350 -29.138 1.00 40.53 91 SER A CA 1
ATOM 718 C C . SER A 1 91 ? 11.045 15.299 -28.412 1.00 40.53 91 SER A C 1
ATOM 720 O O . SER A 1 91 ? 12.086 15.600 -29.004 1.00 40.53 91 SER A O 1
ATOM 722 N N . THR A 1 92 ? 11.038 14.977 -27.122 1.00 45.81 92 THR A N 1
ATOM 723 C CA . THR A 1 92 ? 12.243 14.894 -26.295 1.00 45.81 92 THR A CA 1
ATOM 724 C C . THR A 1 92 ? 12.948 13.560 -26.529 1.00 45.81 92 THR A C 1
ATOM 726 O O . THR A 1 92 ? 12.502 12.501 -26.095 1.00 45.81 92 THR A O 1
ATOM 729 N N . ASN A 1 93 ? 14.087 13.611 -27.221 1.00 49.62 93 ASN A N 1
ATOM 730 C CA . ASN A 1 93 ? 14.999 12.478 -27.369 1.00 49.62 93 ASN A CA 1
ATOM 731 C C . ASN A 1 93 ? 15.653 12.167 -26.013 1.00 49.62 93 ASN A C 1
ATOM 733 O O . ASN A 1 93 ? 16.676 12.759 -25.673 1.00 49.62 93 ASN A O 1
ATOM 737 N N . LEU A 1 94 ? 15.067 11.268 -25.223 1.00 53.81 94 LEU A N 1
ATOM 738 C CA . LEU A 1 94 ? 15.648 10.847 -23.945 1.00 53.81 94 LEU A CA 1
ATOM 739 C C . LEU A 1 94 ? 16.457 9.555 -24.124 1.00 53.81 94 LEU A C 1
ATOM 741 O O . LEU A 1 94 ? 16.019 8.635 -24.811 1.00 53.81 94 LEU A O 1
ATOM 745 N N . VAL A 1 95 ? 17.636 9.474 -23.505 1.00 54.91 95 VAL A N 1
ATOM 746 C CA . VAL A 1 95 ? 18.466 8.252 -23.449 1.00 54.91 95 VAL A CA 1
ATOM 747 C C . VAL A 1 95 ? 17.791 7.159 -22.614 1.00 54.91 95 VAL A C 1
ATOM 749 O O . VAL A 1 95 ? 17.871 5.978 -22.937 1.00 54.91 95 VAL A O 1
ATOM 752 N N . ILE A 1 96 ? 17.084 7.572 -21.564 1.00 60.72 96 ILE A N 1
ATOM 753 C CA . ILE A 1 96 ? 16.422 6.707 -20.587 1.00 60.72 96 ILE A CA 1
ATOM 754 C C . ILE A 1 96 ? 14.897 6.812 -20.794 1.00 60.72 96 ILE A C 1
ATOM 756 O O . ILE A 1 96 ? 14.402 7.662 -21.550 1.00 60.72 96 ILE A O 1
ATOM 760 N N . GLU A 1 97 ? 14.156 5.861 -20.240 1.00 66.69 97 GLU A N 1
ATOM 761 C CA . GLU A 1 97 ? 12.703 5.947 -20.092 1.00 66.69 97 GLU A CA 1
ATOM 762 C C . GLU A 1 97 ? 12.381 7.034 -19.042 1.00 66.69 97 GLU A C 1
ATOM 764 O O . GLU A 1 97 ? 13.114 7.147 -18.069 1.00 66.69 97 GLU A O 1
ATOM 769 N N . PRO A 1 98 ? 11.373 7.900 -19.245 1.00 66.19 98 PRO A N 1
ATOM 770 C CA . PRO A 1 98 ? 11.130 9.043 -18.358 1.00 66.19 98 PRO A CA 1
ATOM 771 C C . PRO A 1 98 ? 10.715 8.675 -16.922 1.00 66.19 98 PRO A C 1
ATOM 773 O O . PRO A 1 98 ? 10.656 9.561 -16.077 1.00 66.19 98 PRO A O 1
ATOM 776 N N . HIS A 1 99 ? 10.444 7.400 -16.627 1.00 75.50 99 HIS A N 1
ATOM 777 C CA . HIS A 1 99 ? 10.096 6.880 -15.303 1.00 75.50 99 HIS A CA 1
ATOM 778 C C . HIS A 1 99 ? 8.809 7.473 -14.712 1.00 75.50 99 HIS A C 1
ATOM 780 O O . HIS A 1 99 ? 8.514 7.281 -13.532 1.00 75.50 99 HIS A O 1
ATOM 786 N N . ASP A 1 100 ? 7.982 8.109 -15.547 1.00 74.38 100 ASP A N 1
ATOM 787 C CA . ASP A 1 100 ? 6.701 8.693 -15.145 1.00 74.38 100 ASP A CA 1
ATOM 788 C C . ASP A 1 100 ? 5.768 7.627 -14.550 1.00 74.38 100 ASP A C 1
ATOM 790 O O . ASP A 1 100 ? 5.132 7.856 -13.522 1.00 74.38 100 ASP A O 1
ATOM 794 N N . TYR A 1 101 ? 5.731 6.422 -15.135 1.00 79.81 101 TYR A N 1
ATOM 795 C CA . TYR A 1 101 ? 4.916 5.326 -14.599 1.00 79.81 101 TYR A CA 1
ATOM 796 C C . TYR A 1 101 ? 5.409 4.851 -13.223 1.00 79.81 101 TYR A C 1
ATOM 798 O O . TYR A 1 101 ? 4.599 4.448 -12.390 1.00 79.81 101 TYR A O 1
ATOM 806 N N . ILE A 1 102 ? 6.721 4.921 -12.962 1.00 82.81 102 ILE A N 1
ATOM 807 C CA . ILE A 1 102 ? 7.314 4.574 -11.665 1.00 82.81 102 ILE A CA 1
ATOM 808 C C . ILE A 1 102 ? 6.870 5.604 -10.624 1.00 82.81 102 ILE A C 1
ATOM 810 O O . ILE A 1 102 ? 6.410 5.224 -9.549 1.00 82.81 102 ILE A O 1
ATOM 814 N N . ALA A 1 103 ? 6.938 6.895 -10.955 1.00 80.94 103 ALA A N 1
ATOM 815 C CA . ALA A 1 103 ? 6.463 7.961 -10.076 1.00 80.94 103 ALA A CA 1
ATOM 816 C C . ALA A 1 103 ? 4.965 7.814 -9.758 1.00 80.94 103 ALA A C 1
ATOM 818 O O . ALA A 1 103 ? 4.577 7.869 -8.594 1.00 80.94 103 ALA A O 1
ATOM 819 N N . ILE A 1 104 ? 4.132 7.543 -10.769 1.00 82.81 104 ILE A N 1
ATOM 820 C CA . ILE A 1 104 ? 2.687 7.313 -10.595 1.00 82.81 104 ILE A CA 1
ATOM 821 C C . ILE A 1 104 ? 2.423 6.081 -9.717 1.00 82.81 104 ILE A C 1
ATOM 823 O O . ILE A 1 104 ? 1.557 6.117 -8.836 1.00 82.81 104 ILE A O 1
ATOM 827 N N . LEU A 1 105 ? 3.170 4.992 -9.924 1.00 87.12 105 LEU A N 1
ATOM 828 C CA . LEU A 1 105 ? 3.070 3.785 -9.105 1.00 87.12 105 LEU A CA 1
ATOM 829 C C . LEU A 1 105 ? 3.369 4.093 -7.635 1.00 87.12 105 LEU A C 1
ATOM 831 O O . LEU A 1 105 ? 2.569 3.755 -6.763 1.00 87.12 105 LEU A O 1
ATOM 835 N N . PHE A 1 106 ? 4.493 4.756 -7.361 1.00 86.94 106 PHE A N 1
ATOM 836 C CA . PHE A 1 106 ? 4.913 5.063 -5.997 1.00 86.94 106 PHE A CA 1
ATOM 837 C C . PHE A 1 106 ? 4.031 6.101 -5.312 1.00 86.94 106 PHE A C 1
ATOM 839 O O . PHE A 1 106 ? 3.721 5.919 -4.139 1.00 86.94 106 PHE A O 1
ATOM 846 N N . ASP A 1 107 ? 3.543 7.116 -6.023 1.00 87.38 107 ASP A N 1
ATOM 847 C CA . ASP A 1 107 ? 2.562 8.058 -5.475 1.00 87.38 107 ASP A CA 1
ATOM 848 C C . ASP A 1 107 ? 1.254 7.346 -5.093 1.00 87.38 107 ASP A C 1
ATOM 850 O O . ASP A 1 107 ? 0.666 7.582 -4.037 1.00 87.38 107 ASP A O 1
ATOM 854 N N . THR A 1 108 ? 0.819 6.378 -5.901 1.00 90.06 108 THR A N 1
ATOM 855 C CA . THR A 1 108 ? -0.375 5.594 -5.568 1.00 90.06 108 THR A CA 1
ATOM 856 C C . THR A 1 108 ? -0.145 4.690 -4.349 1.00 90.06 108 THR A C 1
ATOM 858 O O . THR A 1 108 ? -1.044 4.529 -3.517 1.00 90.06 108 THR A O 1
ATOM 861 N N . ILE A 1 109 ? 1.056 4.123 -4.203 1.00 91.44 109 ILE A N 1
ATOM 862 C CA . ILE A 1 109 ? 1.449 3.349 -3.015 1.00 91.44 109 ILE A CA 1
ATOM 863 C C . ILE A 1 109 ? 1.532 4.254 -1.780 1.00 91.44 109 ILE A C 1
ATOM 865 O O . ILE A 1 109 ? 1.019 3.882 -0.730 1.00 91.44 109 ILE A O 1
ATOM 869 N N . PHE A 1 110 ? 2.070 5.467 -1.907 1.00 91.12 110 PHE A N 1
ATOM 870 C CA . PHE A 1 110 ? 2.079 6.474 -0.843 1.00 91.12 110 PHE A CA 1
ATOM 871 C C . PHE A 1 110 ? 0.661 6.800 -0.364 1.00 91.12 110 PHE A C 1
ATOM 873 O O . PHE A 1 110 ? 0.373 6.782 0.834 1.00 91.12 110 PHE A O 1
ATOM 880 N N . GLN A 1 111 ? -0.264 7.030 -1.302 1.00 92.38 111 GLN A N 1
ATOM 881 C CA . GLN A 1 111 ? -1.676 7.250 -0.988 1.00 92.38 111 GLN A CA 1
ATOM 882 C C . GLN A 1 111 ? -2.298 6.039 -0.281 1.00 92.38 111 GLN A C 1
ATOM 884 O O . GLN A 1 111 ? -3.091 6.212 0.643 1.00 92.38 111 GLN A O 1
ATOM 889 N N . PHE A 1 112 ? -1.956 4.815 -0.694 1.00 95.19 112 PHE A N 1
ATOM 890 C CA . PHE A 1 112 ? -2.402 3.596 -0.019 1.00 95.19 112 PHE A CA 1
ATOM 891 C C . PHE A 1 112 ? -1.868 3.522 1.419 1.00 95.19 112 PHE A C 1
ATOM 893 O O . PHE A 1 112 ? -2.644 3.286 2.345 1.00 95.19 112 PHE A O 1
ATOM 900 N N . ASN A 1 113 ? -0.578 3.794 1.609 1.00 95.00 113 ASN A N 1
ATOM 901 C CA . ASN A 1 113 ? 0.085 3.793 2.909 1.00 95.00 113 ASN A CA 1
ATOM 902 C C . ASN A 1 113 ? -0.514 4.832 3.858 1.00 95.00 113 ASN A C 1
ATOM 904 O O . ASN A 1 113 ? -0.774 4.506 5.007 1.00 95.00 113 ASN A O 1
ATOM 908 N N . ASN A 1 114 ? -0.825 6.041 3.386 1.00 94.94 114 ASN A N 1
ATOM 909 C CA . ASN A 1 114 ? -1.458 7.066 4.224 1.00 94.94 114 ASN A CA 1
ATOM 910 C C . ASN A 1 114 ? -2.843 6.646 4.726 1.00 94.94 114 ASN A C 1
ATOM 912 O O . ASN A 1 114 ? -3.179 6.892 5.879 1.00 94.94 114 ASN A O 1
ATOM 916 N N . VAL A 1 115 ? -3.637 5.963 3.893 1.00 96.31 115 VAL A N 1
ATOM 917 C CA . VAL A 1 115 ? -4.925 5.403 4.341 1.00 96.31 115 VAL A CA 1
ATOM 918 C C . VAL A 1 115 ? -4.715 4.350 5.431 1.00 96.31 115 VAL A C 1
ATOM 920 O O . VAL A 1 115 ? -5.551 4.226 6.324 1.00 96.31 115 VAL A O 1
ATOM 923 N N . LEU A 1 116 ? -3.624 3.587 5.353 1.00 96.12 116 LEU A N 1
ATOM 924 C CA . LEU A 1 116 ? -3.297 2.570 6.344 1.00 96.12 116 LEU A CA 1
ATOM 925 C C . LEU A 1 116 ? -2.736 3.176 7.641 1.00 96.12 116 LEU A C 1
ATOM 927 O O . LEU A 1 116 ? -3.112 2.718 8.709 1.00 96.12 116 LEU A O 1
ATOM 931 N N . ILE A 1 117 ? -1.952 4.257 7.565 1.00 95.94 117 ILE A N 1
ATOM 932 C CA . ILE A 1 117 ? -1.515 5.035 8.738 1.00 95.94 117 ILE A CA 1
ATOM 933 C C . ILE A 1 117 ? -2.727 5.610 9.480 1.00 95.94 117 ILE A C 1
ATOM 935 O O . ILE A 1 117 ? -2.819 5.470 10.697 1.00 95.94 117 ILE A O 1
ATOM 939 N N . ASP A 1 118 ? -3.674 6.225 8.759 1.00 96.69 118 ASP A N 1
ATOM 940 C CA . ASP A 1 118 ? -4.926 6.714 9.356 1.00 96.69 118 ASP A CA 1
ATOM 941 C C . ASP A 1 118 ? -5.661 5.573 10.084 1.00 96.69 118 ASP A C 1
ATOM 943 O O . ASP A 1 118 ? -6.159 5.745 11.194 1.00 96.69 118 ASP A O 1
ATOM 947 N N . PHE A 1 119 ? -5.706 4.389 9.465 1.00 96.62 119 PHE A N 1
ATOM 948 C CA . PHE A 1 119 ? -6.333 3.207 10.047 1.00 96.62 119 PHE A CA 1
ATOM 949 C C . PHE A 1 119 ? -5.615 2.727 11.315 1.00 96.62 119 PHE A C 1
ATOM 951 O O . PHE A 1 119 ? -6.278 2.470 12.319 1.00 96.62 119 PHE A O 1
ATOM 958 N N . ASP A 1 120 ? -4.286 2.615 11.285 1.00 95.56 120 ASP A N 1
ATOM 959 C CA . ASP A 1 120 ? -3.485 2.167 12.426 1.00 95.56 120 ASP A CA 1
ATOM 960 C C . ASP A 1 120 ? -3.675 3.113 13.627 1.00 95.56 120 ASP A C 1
ATOM 962 O O . ASP A 1 120 ? -3.905 2.651 14.748 1.00 95.56 120 ASP A O 1
ATOM 966 N N . ARG A 1 121 ? -3.700 4.431 13.381 1.00 95.69 121 ARG A N 1
ATOM 967 C CA . ARG A 1 121 ? -3.946 5.465 14.403 1.00 95.69 121 ARG A CA 1
ATOM 968 C C . ARG A 1 121 ? -5.352 5.408 14.990 1.00 95.69 121 ARG A C 1
ATOM 970 O O . ARG A 1 121 ? -5.505 5.473 16.211 1.00 95.69 121 ARG A O 1
ATOM 977 N N . ASP A 1 122 ? -6.375 5.254 14.152 1.00 95.88 122 ASP A N 1
ATOM 978 C C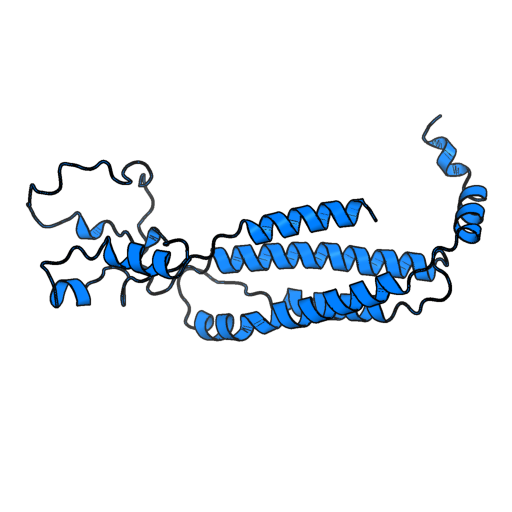A . ASP A 1 122 ? -7.761 5.134 14.615 1.00 95.88 122 ASP A CA 1
ATOM 979 C C . ASP A 1 122 ? -7.949 3.870 15.466 1.00 95.88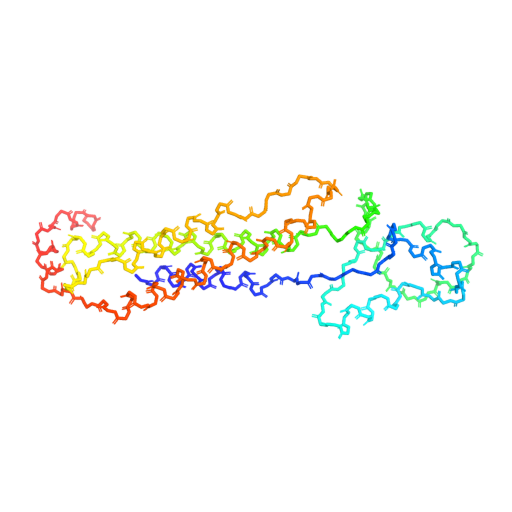 122 ASP A C 1
ATOM 981 O O . ASP A 1 122 ? -8.547 3.921 16.543 1.00 95.88 122 ASP A O 1
ATOM 985 N N . ILE A 1 123 ? -7.399 2.731 15.028 1.00 94.69 123 ILE A N 1
ATOM 986 C CA . ILE A 1 123 ? -7.452 1.479 15.794 1.00 94.69 123 ILE A CA 1
ATOM 987 C C . ILE A 1 123 ? -6.719 1.619 17.125 1.00 94.69 123 ILE A C 1
ATOM 989 O O . ILE A 1 123 ? -7.259 1.208 18.154 1.00 94.69 123 ILE A O 1
ATOM 993 N N . TRP A 1 124 ? -5.536 2.230 17.131 1.00 94.56 124 TRP A N 1
ATOM 994 C CA . TRP A 1 124 ? -4.809 2.531 18.360 1.00 94.56 124 TRP A CA 1
ATOM 995 C C . TRP A 1 124 ? -5.654 3.387 19.318 1.00 94.56 124 TRP A C 1
ATOM 997 O O . TRP A 1 124 ? -5.754 3.077 20.508 1.00 94.56 124 TRP A O 1
ATOM 1007 N N . GLY A 1 125 ? -6.346 4.408 18.801 1.00 93.81 125 GLY A N 1
ATOM 1008 C CA . GLY A 1 125 ? -7.249 5.258 19.581 1.00 93.81 125 GLY A CA 1
ATOM 1009 C C . GLY A 1 125 ? -8.447 4.495 20.160 1.00 93.81 125 GLY A C 1
ATOM 1010 O O . GLY A 1 125 ? -8.805 4.672 21.329 1.00 93.81 125 GLY A O 1
ATOM 1011 N N . TYR A 1 126 ? -9.038 3.587 19.383 1.00 93.88 126 TYR A N 1
ATOM 1012 C CA . TYR A 1 126 ? -10.133 2.731 19.843 1.00 93.88 126 TYR A CA 1
ATOM 1013 C C . TYR A 1 126 ? -9.689 1.694 20.882 1.00 93.88 126 TYR A C 1
ATOM 1015 O O . TYR A 1 126 ? -10.432 1.423 21.829 1.00 93.88 126 TYR A O 1
ATOM 1023 N N . ILE A 1 127 ? -8.483 1.134 20.743 1.00 92.56 127 ILE A N 1
ATOM 1024 C CA . ILE A 1 127 ? -7.879 0.255 21.754 1.00 92.56 127 ILE A CA 1
ATOM 1025 C C . ILE A 1 127 ? -7.663 1.042 23.051 1.00 92.56 127 ILE A C 1
ATOM 1027 O O . ILE A 1 127 ? -8.099 0.595 24.111 1.00 92.56 127 ILE A O 1
ATOM 1031 N N . SER A 1 128 ? -7.090 2.246 22.962 1.00 91.19 128 SER A N 1
ATOM 1032 C CA . SER A 1 128 ? -6.862 3.136 24.109 1.00 91.19 128 SER A CA 1
ATOM 1033 C C . SER A 1 128 ? -8.160 3.555 24.811 1.00 91.19 128 SER A C 1
ATOM 1035 O O . SER A 1 128 ? -8.189 3.691 26.032 1.00 91.19 128 SER A O 1
ATOM 1037 N N . SER A 1 129 ? -9.259 3.690 24.064 1.00 90.88 129 SER A N 1
ATOM 1038 C CA . SER A 1 129 ? -10.596 3.991 24.605 1.00 90.88 129 SER A CA 1
ATOM 1039 C C . SER A 1 129 ? -11.301 2.772 25.230 1.00 90.88 129 SER A C 1
ATOM 1041 O O . SER A 1 129 ? -12.381 2.900 25.814 1.00 90.88 129 SER A O 1
ATOM 1043 N N . GLY A 1 130 ? -10.714 1.575 25.117 1.00 91.44 130 GLY A N 1
ATOM 1044 C CA . GLY A 1 130 ? -11.275 0.325 25.639 1.00 91.44 130 GLY A CA 1
ATOM 1045 C C . GLY A 1 130 ? -12.404 -0.271 24.790 1.00 91.44 130 GLY A C 1
ATOM 1046 O O . GLY A 1 130 ? -13.118 -1.163 25.262 1.00 91.44 130 GLY A O 1
ATOM 1047 N N . TYR A 1 131 ? -12.577 0.195 23.548 1.00 92.69 131 TYR A N 1
ATOM 1048 C CA . TYR A 1 131 ? -13.574 -0.337 22.607 1.00 92.69 131 TYR A CA 1
ATOM 1049 C C . TYR A 1 131 ? -13.182 -1.705 22.045 1.00 92.69 131 TYR A C 1
ATOM 1051 O O . TYR A 1 131 ? -14.044 -2.456 21.587 1.00 92.69 131 TYR A O 1
ATOM 1059 N N . PHE A 1 132 ? -11.902 -2.063 22.141 1.00 92.94 132 PHE A N 1
ATOM 1060 C CA . PHE A 1 132 ? -11.398 -3.406 21.875 1.00 92.94 132 PHE A CA 1
ATOM 1061 C C . PHE A 1 132 ? -10.855 -4.040 23.165 1.00 92.94 132 PHE A C 1
ATOM 1063 O O . PHE A 1 132 ? -10.218 -3.374 23.980 1.00 92.94 132 PHE A O 1
ATOM 1070 N N . LYS A 1 133 ? -11.120 -5.334 23.379 1.00 86.38 133 LYS A N 1
ATOM 1071 C CA . LYS A 1 133 ? -10.738 -6.062 24.600 1.00 86.38 133 LYS A CA 1
ATOM 1072 C C . LYS A 1 133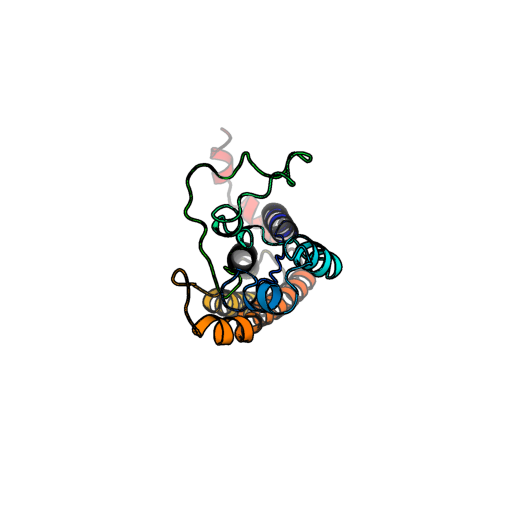 ? -9.271 -6.502 24.564 1.00 86.38 133 LYS A C 1
ATOM 1074 O O . LYS A 1 133 ? -8.911 -7.295 23.706 1.00 86.38 133 LYS A O 1
ATOM 1079 N N . GLN A 1 134 ? -8.474 -6.065 25.548 1.00 62.66 134 GLN A N 1
ATOM 1080 C CA . GLN A 1 134 ? -7.156 -6.625 25.921 1.00 62.66 134 GLN A CA 1
ATOM 1081 C C . GLN A 1 134 ? -6.201 -6.941 24.748 1.00 62.66 134 GLN A C 1
ATOM 1083 O O . GLN A 1 134 ? -5.537 -7.977 24.735 1.00 62.66 134 GLN A O 1
ATOM 1088 N N . VAL A 1 135 ? -6.091 -6.033 23.776 1.00 76.38 135 VAL A N 1
ATOM 1089 C CA . VAL A 1 135 ? -5.095 -6.130 22.699 1.00 76.38 135 VAL A CA 1
ATOM 1090 C C . VAL A 1 135 ? -3.998 -5.106 22.959 1.00 76.38 135 VAL A C 1
ATOM 1092 O O . VAL A 1 135 ? -4.287 -3.924 23.112 1.00 76.38 135 VAL A O 1
ATOM 1095 N N . ASN A 1 136 ? -2.740 -5.547 23.011 1.00 80.00 136 ASN A N 1
ATOM 1096 C CA . ASN A 1 136 ? -1.608 -4.622 22.987 1.00 80.00 136 ASN A CA 1
ATOM 1097 C C . ASN A 1 136 ? -1.467 -4.069 21.554 1.00 80.00 136 ASN A C 1
ATOM 1099 O O . ASN A 1 136 ? -1.297 -4.877 20.636 1.00 80.00 136 ASN A O 1
ATOM 1103 N N . PRO A 1 137 ? -1.535 -2.741 21.338 1.00 88.88 137 PRO A N 1
ATOM 1104 C CA . PRO A 1 137 ? -1.549 -2.151 20.001 1.00 88.88 137 PRO A CA 1
ATOM 1105 C C . PRO A 1 137 ? -0.188 -2.164 19.277 1.00 88.88 137 PRO A C 1
ATOM 1107 O O . PRO A 1 137 ? -0.082 -1.596 18.194 1.00 88.88 137 PRO A O 1
ATOM 1110 N N . ILE A 1 138 ? 0.831 -2.842 19.817 1.00 91.62 138 ILE A N 1
ATOM 1111 C CA . ILE A 1 138 ? 2.193 -2.898 19.260 1.00 91.62 138 ILE A CA 1
ATOM 1112 C C . ILE A 1 138 ? 2.263 -3.265 17.767 1.00 91.62 138 ILE A C 1
ATOM 1114 O O . ILE A 1 138 ? 3.132 -2.771 17.053 1.00 91.62 138 ILE A O 1
ATOM 1118 N N . ASP A 1 139 ? 1.358 -4.112 17.265 1.00 92.88 139 ASP A N 1
ATOM 1119 C CA . ASP A 1 139 ? 1.345 -4.481 15.842 1.00 92.88 139 ASP A CA 1
ATOM 1120 C C . ASP A 1 139 ? 0.982 -3.285 14.940 1.00 92.88 139 ASP A C 1
ATOM 1122 O O . ASP A 1 139 ? 1.536 -3.149 13.846 1.00 92.88 139 ASP A O 1
ATOM 1126 N N . PHE A 1 140 ? 0.079 -2.415 15.407 1.00 94.50 140 PHE A N 1
ATOM 1127 C CA . PHE A 1 140 ? -0.355 -1.206 14.700 1.00 94.50 140 PHE A CA 1
ATOM 1128 C C . PHE A 1 140 ? 0.692 -0.093 14.810 1.00 94.50 140 PHE A C 1
ATOM 1130 O O . PHE A 1 140 ? 0.984 0.559 13.815 1.00 94.50 140 PHE A O 1
ATOM 1137 N N . GLU A 1 141 ? 1.345 0.058 15.967 1.00 94.25 141 GLU A N 1
ATOM 1138 C CA . GLU A 1 141 ? 2.467 1.000 16.139 1.00 94.25 141 GLU A CA 1
ATOM 1139 C C . GLU A 1 141 ? 3.664 0.625 15.249 1.00 94.25 141 GLU A C 1
ATOM 1141 O O . GLU A 1 141 ? 4.284 1.479 14.614 1.00 94.25 141 GLU A O 1
ATOM 1146 N N . ASN A 1 142 ? 3.973 -0.674 15.156 1.00 94.31 142 ASN A N 1
ATOM 1147 C CA . ASN A 1 142 ? 5.025 -1.172 14.274 1.00 94.31 142 ASN A CA 1
ATOM 1148 C C . ASN A 1 142 ? 4.664 -0.969 12.795 1.00 94.31 142 ASN A C 1
ATOM 1150 O O . ASN A 1 142 ? 5.526 -0.606 11.994 1.00 94.31 142 ASN A O 1
ATOM 1154 N N . SER A 1 143 ? 3.396 -1.177 12.425 1.00 94.56 143 SER A N 1
ATOM 1155 C CA . SER A 1 143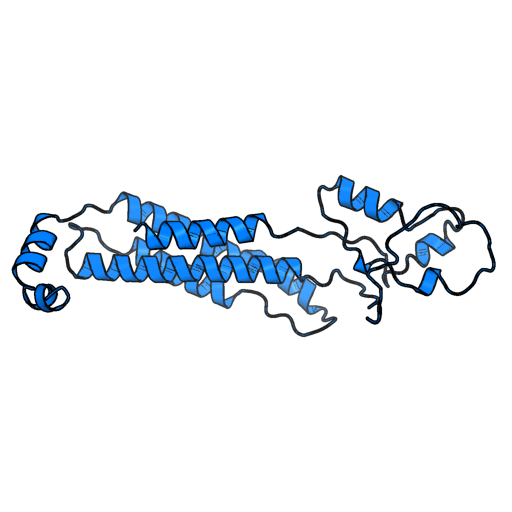 ? 2.917 -0.852 11.079 1.00 94.56 143 SER A CA 1
ATOM 1156 C C . SER A 1 143 ? 3.113 0.630 10.763 1.00 94.56 143 SER A C 1
ATOM 1158 O O . SER A 1 143 ? 3.796 0.955 9.792 1.00 94.56 143 SER A O 1
ATOM 1160 N N . GLU A 1 144 ? 2.612 1.522 11.622 1.00 94.56 144 GLU A N 1
ATOM 1161 C CA . GLU A 1 144 ? 2.712 2.972 11.441 1.00 94.56 144 GLU A CA 1
ATOM 1162 C C . GLU A 1 144 ? 4.168 3.420 11.243 1.00 94.56 144 GLU A C 1
ATOM 1164 O O . GLU A 1 144 ? 4.473 4.145 10.292 1.00 94.56 144 GLU A O 1
ATOM 1169 N N . GLY A 1 145 ? 5.086 2.942 12.091 1.00 91.81 145 GLY A N 1
ATOM 1170 C CA . GLY A 1 145 ? 6.508 3.273 11.985 1.00 91.81 145 GLY A CA 1
ATOM 1171 C C . GLY A 1 145 ? 7.130 2.829 10.657 1.00 91.81 145 GLY A C 1
ATOM 1172 O O . GLY A 1 145 ? 7.855 3.595 10.018 1.00 91.81 145 GLY A O 1
ATOM 1173 N N . ASN A 1 146 ? 6.816 1.614 10.194 1.00 93.19 146 ASN A N 1
ATOM 1174 C CA . ASN A 1 146 ? 7.319 1.109 8.914 1.00 93.19 146 ASN A CA 1
ATOM 1175 C C . ASN A 1 146 ? 6.714 1.848 7.710 1.00 93.19 146 ASN A C 1
ATOM 1177 O O . ASN A 1 146 ? 7.423 2.081 6.730 1.00 93.19 146 ASN A O 1
ATOM 1181 N N . LEU A 1 147 ? 5.439 2.246 7.773 1.00 92.69 147 LEU A N 1
ATOM 1182 C CA . LEU A 1 147 ? 4.800 3.045 6.721 1.00 92.69 147 LEU A CA 1
ATOM 1183 C C . LEU A 1 147 ? 5.403 4.450 6.631 1.00 92.69 147 LEU A C 1
ATOM 1185 O O . LEU A 1 147 ? 5.580 4.956 5.524 1.00 92.69 147 LEU A O 1
ATOM 1189 N N . GLY A 1 148 ? 5.779 5.050 7.765 1.00 88.94 148 GLY A N 1
ATOM 1190 C CA . GLY A 1 148 ? 6.531 6.308 7.792 1.00 88.94 148 GLY A CA 1
ATOM 1191 C C . GLY A 1 148 ? 7.857 6.199 7.033 1.00 88.94 148 GLY A C 1
ATOM 1192 O O . GLY A 1 148 ? 8.103 6.966 6.103 1.00 88.94 148 GLY A O 1
ATOM 1193 N N . ILE A 1 149 ? 8.660 5.175 7.346 1.00 88.12 149 ILE A N 1
ATOM 1194 C CA . ILE A 1 149 ? 9.940 4.910 6.664 1.00 88.12 149 ILE A CA 1
ATOM 1195 C C . ILE A 1 149 ? 9.729 4.642 5.168 1.00 88.12 149 ILE A C 1
ATOM 1197 O O . ILE A 1 149 ? 10.489 5.137 4.333 1.00 88.12 149 ILE A O 1
ATOM 1201 N N . ALA A 1 150 ? 8.709 3.858 4.812 1.00 86.88 150 ALA A N 1
ATOM 1202 C CA . ALA A 1 150 ? 8.403 3.553 3.419 1.00 86.88 150 ALA A CA 1
ATOM 1203 C C . ALA A 1 150 ? 8.131 4.816 2.597 1.00 86.88 150 ALA A C 1
ATOM 1205 O O . ALA A 1 150 ? 8.612 4.943 1.472 1.00 86.88 150 ALA A O 1
ATOM 1206 N N . ASN A 1 151 ? 7.359 5.733 3.174 1.00 85.06 151 ASN A N 1
ATOM 1207 C CA . ASN A 1 151 ? 6.886 6.945 2.526 1.00 85.06 151 ASN A CA 1
ATOM 1208 C C . ASN A 1 151 ? 7.994 7.992 2.330 1.00 85.06 151 ASN A C 1
ATOM 1210 O O . ASN A 1 151 ? 8.005 8.674 1.308 1.00 85.06 151 ASN A O 1
ATOM 1214 N N . GLU A 1 152 ? 8.947 8.097 3.260 1.00 77.94 152 GLU A N 1
ATOM 1215 C CA . GLU A 1 152 ? 10.095 9.012 3.141 1.00 77.94 152 GLU A CA 1
ATOM 1216 C C . GLU A 1 152 ? 11.096 8.593 2.055 1.00 77.94 152 GLU A C 1
ATOM 1218 O O . GLU A 1 152 ? 11.781 9.435 1.478 1.00 77.94 152 GLU A O 1
ATOM 1223 N N . ASN A 1 153 ? 11.174 7.295 1.751 1.00 69.25 153 ASN A N 1
ATOM 1224 C CA . ASN A 1 153 ? 12.128 6.740 0.788 1.00 69.25 153 ASN A CA 1
ATOM 1225 C C . ASN A 1 153 ? 11.573 6.641 -0.642 1.00 69.25 153 ASN A C 1
ATOM 1227 O O . ASN A 1 153 ? 12.171 5.978 -1.495 1.00 69.25 153 ASN A O 1
ATOM 1231 N N . LEU A 1 154 ? 10.436 7.285 -0.923 1.00 61.50 154 LEU A N 1
ATOM 1232 C CA . LEU A 1 154 ? 9.867 7.318 -2.265 1.00 61.50 154 LEU A CA 1
ATOM 1233 C C . LEU A 1 154 ? 10.585 8.346 -3.149 1.00 61.50 154 LEU A C 1
ATOM 1235 O O . LEU A 1 154 ? 10.853 9.468 -2.715 1.00 61.50 154 LEU A O 1
ATOM 1239 N N . PRO A 1 155 ? 10.924 7.980 -4.394 1.00 55.94 155 PRO A N 1
ATOM 1240 C CA . PRO A 1 155 ? 11.802 8.793 -5.216 1.00 55.94 155 PRO A CA 1
ATOM 1241 C C . PRO A 1 155 ? 11.146 10.102 -5.667 1.00 55.94 155 PRO A C 1
ATOM 1243 O O . PRO A 1 155 ? 10.117 10.101 -6.338 1.00 55.94 155 PRO A O 1
ATOM 1246 N N . ILE A 1 156 ? 11.802 11.222 -5.356 1.00 49.22 156 ILE A N 1
ATOM 1247 C CA . ILE A 1 156 ? 11.497 12.547 -5.907 1.00 49.22 156 ILE A CA 1
ATOM 1248 C C . ILE A 1 156 ? 12.464 12.801 -7.070 1.00 49.22 156 ILE A C 1
ATOM 1250 O O . ILE A 1 156 ? 13.665 12.975 -6.862 1.00 49.22 156 ILE A O 1
ATOM 1254 N N . SER A 1 157 ? 11.943 12.820 -8.298 1.00 44.66 157 SER A N 1
ATOM 1255 C CA . SER A 1 157 ? 12.718 13.107 -9.513 1.00 44.66 157 SER A CA 1
ATOM 1256 C C . SER A 1 157 ? 12.822 14.617 -9.778 1.00 44.66 157 SER A C 1
ATOM 1258 O O . SER A 1 157 ? 11.863 15.368 -9.587 1.00 44.66 157 SER A O 1
ATOM 1260 N N . ARG A 1 158 ? 13.998 15.073 -10.238 1.00 43.44 158 ARG A N 1
ATOM 1261 C CA . ARG A 1 158 ? 14.249 16.446 -10.710 1.00 43.44 158 ARG A CA 1
ATOM 1262 C C . ARG A 1 158 ? 14.530 16.447 -12.219 1.00 43.44 158 ARG A C 1
ATOM 1264 O O . ARG A 1 158 ? 15.670 16.253 -12.611 1.00 43.44 158 ARG A O 1
ATOM 1271 N N . TRP A 1 159 ? 13.528 16.781 -13.039 1.00 36.22 159 TRP A N 1
ATOM 1272 C CA . TRP A 1 159 ? 13.659 17.076 -14.486 1.00 36.22 159 TRP A CA 1
ATOM 1273 C C . TRP A 1 159 ? 14.460 16.043 -15.328 1.00 36.22 159 TRP A C 1
ATOM 1275 O O . TRP A 1 159 ? 14.671 14.912 -14.920 1.00 36.22 159 TRP A O 1
ATOM 1285 N N . GLN A 1 160 ? 14.759 16.386 -16.591 1.00 38.84 160 GLN A N 1
ATOM 1286 C CA . GLN A 1 160 ? 14.860 15.458 -17.732 1.00 38.84 160 GLN A CA 1
ATOM 1287 C C . GLN A 1 160 ? 16.084 14.536 -17.838 1.00 38.84 160 GLN A C 1
ATOM 1289 O O . GLN A 1 160 ? 16.118 13.790 -18.807 1.00 38.84 160 GLN A O 1
ATOM 1294 N N . HIS A 1 161 ? 17.061 14.553 -16.932 1.00 54.28 161 HIS A N 1
ATOM 1295 C CA . HIS A 1 161 ? 18.140 13.546 -16.867 1.00 54.28 161 HIS A CA 1
ATOM 1296 C C . HIS A 1 161 ? 19.007 13.811 -15.639 1.00 54.28 161 HIS A C 1
ATOM 1298 O O . HIS A 1 161 ? 19.591 14.890 -15.536 1.00 54.28 161 HIS A O 1
ATOM 1304 N N . ASP A 1 162 ? 19.178 12.813 -14.777 1.00 47.22 162 ASP A N 1
ATOM 1305 C CA . ASP A 1 162 ? 20.324 12.754 -13.874 1.00 47.22 162 ASP A CA 1
ATOM 1306 C C . ASP A 1 162 ? 20.774 11.290 -13.699 1.00 47.22 162 ASP A C 1
ATOM 1308 O O . ASP A 1 162 ? 19.963 10.369 -13.627 1.00 47.22 162 ASP A O 1
ATOM 1312 N N . LEU A 1 163 ? 22.089 11.043 -13.642 1.00 49.56 163 LEU A N 1
ATOM 1313 C CA . LEU A 1 163 ? 22.660 9.691 -13.463 1.00 49.56 163 LEU A CA 1
ATOM 1314 C C . LEU A 1 163 ? 22.260 9.047 -12.121 1.00 49.56 163 LEU A C 1
ATOM 1316 O O . LEU A 1 163 ? 22.489 7.849 -11.897 1.00 49.56 163 LEU A O 1
ATOM 1320 N N . THR A 1 164 ? 21.662 9.844 -11.238 1.00 57.16 164 THR A N 1
ATOM 1321 C CA . THR A 1 164 ? 21.071 9.436 -9.969 1.00 57.16 164 THR A CA 1
ATOM 1322 C C . THR A 1 164 ? 19.954 8.403 -10.135 1.00 57.16 164 THR A C 1
ATOM 1324 O O . THR A 1 164 ? 19.793 7.580 -9.232 1.00 57.16 164 THR A O 1
ATOM 1327 N N . ASP A 1 165 ? 19.295 8.312 -11.298 1.00 61.56 165 ASP A N 1
ATOM 1328 C CA . ASP A 1 165 ? 18.252 7.310 -11.578 1.00 61.56 165 ASP A CA 1
ATOM 1329 C C . ASP A 1 165 ? 18.735 5.869 -11.352 1.00 61.56 165 ASP A C 1
ATOM 1331 O O . ASP A 1 165 ? 18.019 5.033 -10.806 1.00 61.56 165 ASP A O 1
ATOM 1335 N N . SER A 1 166 ? 19.993 5.565 -11.687 1.00 66.62 166 SER A N 1
ATOM 1336 C CA . SER A 1 166 ? 20.555 4.219 -11.509 1.00 66.62 166 SER A CA 1
ATOM 1337 C C . SER A 1 166 ? 20.696 3.802 -10.039 1.00 66.62 166 SER A C 1
ATOM 1339 O O . SER A 1 166 ? 20.575 2.618 -9.718 1.00 66.62 166 SER A O 1
ATOM 1341 N N . ALA A 1 167 ? 20.936 4.761 -9.140 1.00 64.00 167 ALA A N 1
ATOM 1342 C CA . ALA A 1 167 ? 20.967 4.532 -7.699 1.00 64.00 167 ALA A CA 1
ATOM 1343 C C . ALA A 1 167 ? 19.547 4.511 -7.120 1.00 64.00 167 ALA A C 1
ATOM 1345 O O . ALA A 1 167 ? 19.236 3.672 -6.279 1.00 64.00 167 ALA A O 1
ATOM 1346 N N . VAL A 1 168 ? 18.669 5.382 -7.620 1.00 67.50 168 VAL A N 1
ATOM 1347 C CA . VAL A 1 168 ? 17.262 5.459 -7.218 1.00 67.50 168 VAL A CA 1
ATOM 1348 C C . VAL A 1 168 ? 16.509 4.169 -7.561 1.00 67.50 168 VAL A C 1
ATOM 1350 O O . VAL A 1 168 ? 15.846 3.602 -6.696 1.00 67.50 168 VAL A O 1
ATOM 1353 N N . ILE A 1 169 ? 16.683 3.629 -8.771 1.00 74.81 169 ILE A N 1
ATOM 1354 C CA . ILE A 1 169 ? 16.033 2.382 -9.209 1.00 74.81 169 ILE A CA 1
ATOM 1355 C C . ILE A 1 169 ? 16.509 1.176 -8.380 1.00 74.81 169 ILE A C 1
ATOM 1357 O O . ILE A 1 169 ? 15.734 0.267 -8.083 1.00 74.81 169 ILE A O 1
ATOM 1361 N N . ARG A 1 170 ? 17.772 1.169 -7.935 1.00 76.81 170 ARG A N 1
ATOM 1362 C CA . ARG A 1 170 ? 18.286 0.128 -7.023 1.00 76.81 170 ARG A CA 1
ATOM 1363 C C . ARG A 1 170 ? 17.680 0.217 -5.622 1.00 76.81 170 ARG A C 1
ATOM 1365 O O . ARG A 1 170 ? 17.660 -0.783 -4.912 1.00 76.81 170 ARG A O 1
ATOM 1372 N N . ASN A 1 171 ? 17.166 1.386 -5.251 1.00 77.25 171 ASN A N 1
ATOM 1373 C CA . ASN A 1 171 ? 16.575 1.667 -3.949 1.00 77.25 171 ASN A CA 1
ATOM 1374 C C . ASN A 1 171 ? 15.040 1.599 -3.939 1.00 77.25 171 ASN A C 1
ATOM 1376 O O . ASN A 1 171 ? 14.445 1.815 -2.889 1.00 77.25 171 ASN A O 1
ATOM 1380 N N . LEU A 1 172 ? 14.382 1.219 -5.042 1.00 80.44 172 LEU A N 1
ATOM 1381 C CA . LEU A 1 172 ? 12.915 1.060 -5.089 1.00 80.44 172 LEU A CA 1
ATOM 1382 C C . LEU A 1 172 ? 12.391 0.100 -4.006 1.00 80.44 172 LEU A C 1
ATOM 1384 O O . LEU A 1 172 ? 11.297 0.278 -3.469 1.00 80.44 172 LEU A O 1
ATOM 1388 N N . GLY A 1 173 ? 13.197 -0.900 -3.638 1.00 82.94 173 GLY A N 1
ATOM 1389 C CA . GLY A 1 173 ? 12.882 -1.836 -2.561 1.00 82.94 173 GLY A CA 1
ATOM 1390 C C . GLY A 1 173 ? 12.844 -1.210 -1.162 1.00 82.94 173 GLY A C 1
ATOM 1391 O O . GLY A 1 173 ? 12.193 -1.775 -0.288 1.00 82.94 173 GLY A O 1
ATOM 1392 N N . LEU A 1 174 ? 13.479 -0.053 -0.938 1.00 83.69 174 LEU A N 1
ATOM 1393 C CA . LEU A 1 174 ? 13.494 0.623 0.366 1.00 83.69 174 LEU A CA 1
ATOM 1394 C C . LEU A 1 174 ? 12.139 1.247 0.724 1.00 83.69 174 LEU A C 1
ATOM 1396 O O . LEU A 1 174 ? 11.827 1.351 1.904 1.00 83.69 174 LEU A O 1
ATOM 1400 N N . GLY A 1 175 ? 11.309 1.595 -0.265 1.00 82.25 175 GLY A N 1
ATOM 1401 C CA . GLY A 1 175 ? 9.914 1.990 -0.033 1.00 82.25 175 GLY A CA 1
ATOM 1402 C C . GLY A 1 175 ? 8.973 0.784 0.101 1.00 82.25 175 GLY A C 1
ATOM 1403 O O . GLY A 1 175 ? 8.123 0.718 0.991 1.00 82.25 175 GLY A O 1
ATOM 1404 N N . LEU A 1 176 ? 9.140 -0.217 -0.769 1.00 88.50 176 LEU A N 1
ATOM 1405 C CA . LEU A 1 176 ? 8.246 -1.383 -0.826 1.00 88.50 176 LEU A CA 1
ATOM 1406 C C . LEU A 1 176 ? 8.451 -2.368 0.332 1.00 88.50 176 LEU A C 1
ATOM 1408 O O . LEU A 1 176 ? 7.483 -2.939 0.829 1.00 88.50 176 LEU A O 1
ATOM 1412 N N . GLY A 1 177 ? 9.692 -2.583 0.769 1.00 91.81 177 GLY A N 1
ATOM 1413 C CA . GLY A 1 177 ? 10.029 -3.541 1.824 1.00 91.81 177 GLY A CA 1
ATOM 1414 C C . GLY A 1 177 ? 9.341 -3.225 3.156 1.00 91.81 177 GLY A C 1
ATOM 1415 O O . GLY A 1 177 ? 8.571 -4.060 3.637 1.00 91.81 177 GLY A O 1
ATOM 1416 N N . PRO A 1 178 ? 9.544 -2.024 3.730 1.00 93.31 178 PRO A N 1
ATOM 1417 C CA . PRO A 1 178 ? 8.862 -1.610 4.954 1.00 93.31 178 PRO A CA 1
ATOM 1418 C C . PRO A 1 178 ? 7.336 -1.583 4.792 1.00 93.31 178 PRO A C 1
ATOM 1420 O O . PRO A 1 178 ? 6.625 -2.007 5.699 1.00 93.31 178 PRO A O 1
ATOM 1423 N N . SER A 1 179 ? 6.826 -1.212 3.609 1.00 93.69 179 SER A N 1
ATOM 1424 C CA . SER A 1 179 ? 5.386 -1.268 3.308 1.00 93.69 179 SER A CA 1
ATOM 1425 C C . SER A 1 179 ? 4.829 -2.694 3.443 1.00 93.69 179 SER A C 1
ATOM 1427 O O . SER A 1 179 ? 3.809 -2.907 4.091 1.00 93.69 179 SER A O 1
ATOM 1429 N N . LEU A 1 180 ? 5.517 -3.707 2.903 1.00 95.00 180 LEU A N 1
ATOM 1430 C CA . LEU A 1 180 ? 5.101 -5.112 3.030 1.00 95.00 180 LEU A CA 1
ATOM 1431 C C . LEU A 1 180 ? 5.147 -5.617 4.477 1.00 95.00 180 LEU A C 1
ATOM 1433 O O . LEU A 1 180 ? 4.281 -6.399 4.882 1.00 95.00 180 LEU A O 1
ATOM 1437 N N . ILE A 1 181 ? 6.148 -5.187 5.251 1.00 95.12 181 ILE A N 1
ATOM 1438 C CA . ILE A 1 181 ? 6.245 -5.507 6.681 1.00 95.12 181 ILE A CA 1
ATOM 1439 C C . ILE A 1 181 ? 5.041 -4.919 7.418 1.00 95.12 181 ILE A C 1
ATOM 1441 O O . ILE A 1 181 ? 4.360 -5.663 8.122 1.00 95.12 181 ILE A O 1
ATOM 1445 N N . ALA A 1 182 ? 4.735 -3.641 7.179 1.00 95.25 182 ALA A N 1
ATOM 1446 C CA . ALA A 1 182 ? 3.584 -2.964 7.760 1.00 95.25 182 ALA A CA 1
ATOM 1447 C C . ALA A 1 182 ? 2.267 -3.676 7.432 1.00 95.25 182 ALA A C 1
ATOM 1449 O O . ALA A 1 182 ? 1.501 -4.018 8.327 1.00 95.25 182 ALA A O 1
ATOM 1450 N N . TYR A 1 183 ? 2.036 -4.027 6.162 1.00 96.06 183 TYR A N 1
ATOM 1451 C CA . TYR A 1 183 ? 0.811 -4.730 5.762 1.00 96.06 183 TYR A CA 1
ATOM 1452 C C . TYR A 1 183 ? 0.643 -6.055 6.510 1.00 96.06 183 TYR A C 1
ATOM 1454 O O . TYR A 1 183 ? -0.461 -6.416 6.925 1.00 96.06 183 TYR A O 1
ATOM 1462 N N . LYS A 1 184 ? 1.742 -6.788 6.708 1.00 96.50 184 LYS A N 1
ATOM 1463 C CA . LYS A 1 184 ? 1.729 -8.043 7.457 1.00 96.50 184 LYS A CA 1
ATOM 1464 C C . LYS A 1 184 ? 1.413 -7.812 8.935 1.00 96.50 184 LYS A C 1
ATOM 1466 O O . LYS A 1 184 ? 0.615 -8.568 9.490 1.00 96.50 184 LYS A O 1
ATOM 1471 N N . THR A 1 185 ? 2.011 -6.803 9.566 1.00 95.50 185 THR A N 1
ATOM 1472 C CA . THR A 1 185 ? 1.772 -6.503 10.984 1.00 95.50 185 THR A CA 1
ATOM 1473 C C . THR A 1 185 ? 0.363 -5.968 11.214 1.00 95.50 185 THR A C 1
ATOM 1475 O O . THR A 1 185 ? -0.299 -6.448 12.130 1.00 95.50 185 THR A O 1
ATOM 1478 N N . THR A 1 186 ? -0.178 -5.111 10.339 1.00 95.12 186 THR A N 1
ATOM 1479 C CA . THR A 1 186 ? -1.583 -4.674 10.422 1.00 95.12 186 THR A CA 1
ATOM 1480 C C . THR A 1 186 ? -2.542 -5.857 10.318 1.00 95.12 186 THR A C 1
ATOM 1482 O O . THR A 1 186 ? -3.468 -5.970 11.117 1.00 95.12 186 THR A O 1
ATOM 1485 N N . LEU A 1 187 ? -2.326 -6.785 9.375 1.00 95.19 187 LEU A N 1
ATOM 1486 C CA . LEU A 1 187 ? -3.169 -7.982 9.248 1.00 95.19 187 LEU A CA 1
ATOM 1487 C C . LEU A 1 187 ? -3.117 -8.862 10.506 1.00 95.19 187 LEU A C 1
ATOM 1489 O O . LEU A 1 187 ? -4.149 -9.372 10.948 1.00 95.19 187 LEU A O 1
ATOM 1493 N N . GLN A 1 188 ? -1.933 -9.017 11.103 1.00 93.62 188 GLN A N 1
ATOM 1494 C CA . GLN A 1 188 ? -1.776 -9.712 12.382 1.00 93.62 188 GLN A CA 1
ATOM 1495 C C . GLN A 1 188 ? -2.510 -8.983 13.513 1.00 93.62 188 GLN A C 1
ATOM 1497 O O . GLN A 1 188 ? -3.222 -9.637 14.274 1.00 93.62 188 GLN A O 1
ATOM 1502 N N . GLY A 1 189 ? -2.411 -7.656 13.591 1.00 92.25 189 GLY A N 1
ATOM 1503 C CA . GLY A 1 189 ? -3.143 -6.839 14.559 1.00 92.25 189 GLY A CA 1
ATOM 1504 C C . GLY A 1 189 ? -4.658 -6.992 14.411 1.00 92.25 189 GLY A C 1
ATOM 1505 O O . GLY A 1 189 ? -5.344 -7.290 15.387 1.00 92.25 189 GLY A O 1
ATOM 1506 N N . ILE A 1 190 ? -5.182 -6.902 13.181 1.00 93.38 190 ILE A N 1
ATOM 1507 C CA . ILE A 1 190 ? -6.612 -7.084 12.878 1.00 93.38 190 ILE A CA 1
ATOM 1508 C C . ILE A 1 190 ? -7.108 -8.450 13.360 1.00 93.38 190 ILE A C 1
ATOM 1510 O O . ILE A 1 190 ? -8.183 -8.533 13.948 1.00 93.38 190 ILE A O 1
ATOM 1514 N N . SER A 1 191 ? -6.324 -9.515 13.161 1.00 93.06 191 SER A N 1
ATOM 1515 C CA . SER A 1 191 ? -6.711 -10.870 13.583 1.00 93.06 191 SER A CA 1
ATOM 1516 C C . SER A 1 191 ? -6.867 -11.031 15.102 1.00 93.06 191 SER A C 1
ATOM 1518 O O . SER A 1 191 ? -7.539 -11.957 15.553 1.00 93.06 191 SER A O 1
ATOM 1520 N N . LYS A 1 192 ? -6.265 -10.131 15.889 1.00 92.00 192 LYS A N 1
ATOM 1521 C CA . LYS A 1 192 ? -6.320 -10.128 17.356 1.00 92.00 192 LYS A CA 1
ATOM 1522 C C . LYS A 1 192 ? -7.454 -9.257 17.910 1.00 92.00 192 LYS A C 1
ATOM 1524 O O . LYS A 1 192 ? -7.743 -9.351 19.100 1.00 92.00 192 LYS A O 1
ATOM 1529 N N . LEU A 1 193 ? -8.091 -8.414 17.090 1.00 92.00 193 LEU A N 1
ATOM 1530 C CA . LEU A 1 193 ? -9.124 -7.481 17.547 1.00 92.00 193 LEU A CA 1
ATOM 1531 C C . LEU A 1 193 ? -10.385 -8.214 18.012 1.00 92.00 193 LEU A C 1
ATOM 1533 O O . LEU A 1 193 ? -10.984 -8.997 17.277 1.00 92.00 193 LEU A O 1
ATOM 1537 N N . GLN A 1 194 ? -10.832 -7.889 19.223 1.00 92.69 194 GLN A N 1
ATOM 1538 C CA . GLN A 1 194 ? -12.101 -8.355 19.776 1.00 92.69 194 GLN A CA 1
ATOM 1539 C C . GLN A 1 194 ? -12.907 -7.162 20.274 1.00 92.69 194 GLN A C 1
ATOM 1541 O O . GLN A 1 194 ? -12.429 -6.395 21.109 1.00 92.69 194 GLN A O 1
ATOM 1546 N N . VAL A 1 195 ? -14.122 -6.990 19.757 1.00 93.62 195 VAL A N 1
ATOM 1547 C CA . VAL A 1 195 ? -14.980 -5.842 20.083 1.00 93.62 195 VAL A CA 1
ATOM 1548 C C . VAL A 1 195 ? -15.486 -5.935 21.525 1.00 93.62 195 VAL A C 1
ATOM 1550 O O . VAL A 1 195 ? -15.867 -7.003 22.012 1.00 93.62 195 VAL A O 1
ATOM 1553 N N . ASN A 1 196 ? -15.496 -4.799 22.219 1.00 94.56 196 ASN A N 1
ATOM 1554 C CA . ASN A 1 196 ? -16.071 -4.652 23.546 1.00 94.56 196 ASN A CA 1
ATOM 1555 C C . ASN A 1 196 ? -17.448 -3.978 23.484 1.00 94.56 196 ASN A C 1
ATOM 1557 O O . ASN A 1 196 ? -17.584 -2.788 23.758 1.00 94.56 196 ASN A O 1
ATOM 1561 N N . GLU A 1 197 ? -18.472 -4.755 23.131 1.00 93.94 197 GLU A N 1
ATOM 1562 C CA . GLU A 1 197 ? -19.844 -4.254 22.957 1.00 93.94 197 GLU A CA 1
ATOM 1563 C C . GLU A 1 197 ? -20.385 -3.551 24.208 1.00 93.94 197 GLU A C 1
ATOM 1565 O O . GLU A 1 197 ? -20.967 -2.479 24.093 1.00 93.94 197 GLU A O 1
ATOM 1570 N N . ALA A 1 198 ? -20.114 -4.092 25.401 1.00 93.19 198 ALA A N 1
ATOM 1571 C CA . ALA A 1 198 ? -20.581 -3.514 26.662 1.00 93.19 198 ALA A CA 1
ATOM 1572 C C . ALA A 1 198 ? -20.027 -2.100 26.912 1.00 93.19 198 ALA A C 1
ATOM 1574 O O . ALA A 1 198 ? -20.739 -1.226 27.397 1.00 93.19 198 ALA A O 1
ATOM 1575 N N . ARG A 1 199 ? -18.758 -1.855 26.557 1.00 91.56 199 ARG A N 1
ATOM 1576 C CA . ARG A 1 199 ? -18.146 -0.528 26.705 1.00 91.56 199 ARG A CA 1
ATOM 1577 C C . ARG A 1 199 ? -18.682 0.461 25.673 1.00 91.56 199 ARG A C 1
ATOM 1579 O O . ARG A 1 199 ? -18.829 1.639 25.983 1.00 91.56 199 ARG A O 1
ATOM 1586 N N . LEU A 1 200 ? -18.968 -0.013 24.460 1.00 92.69 200 LEU A N 1
ATOM 1587 C CA . LEU A 1 200 ? -19.569 0.802 23.405 1.00 92.69 200 LEU A CA 1
ATOM 1588 C C . LEU A 1 200 ? -20.999 1.222 23.767 1.00 92.69 200 LEU A C 1
ATOM 1590 O O . LEU A 1 200 ? -21.329 2.394 23.616 1.00 92.69 200 LEU A O 1
ATOM 1594 N N . SER A 1 201 ? -21.822 0.300 24.282 1.00 93.31 201 SER A N 1
ATOM 1595 C CA . SER A 1 201 ? -23.185 0.622 24.720 1.00 93.31 201 SER A CA 1
ATOM 1596 C C . SER A 1 201 ? -23.182 1.597 25.895 1.00 93.31 201 SER A C 1
ATOM 1598 O O . SER A 1 201 ? -23.883 2.597 25.849 1.00 93.31 201 SER A O 1
ATOM 1600 N N . GLU A 1 202 ? -22.324 1.368 26.895 1.00 93.94 202 GLU A N 1
ATOM 1601 C CA . GLU A 1 202 ? -22.177 2.284 28.032 1.00 93.94 202 GLU A CA 1
ATOM 1602 C C . GLU A 1 202 ? -21.750 3.691 27.582 1.00 93.94 202 GLU A C 1
ATOM 1604 O O . GLU A 1 202 ? -22.214 4.686 28.130 1.00 93.94 202 GLU A O 1
ATOM 1609 N N . ASN A 1 203 ? -20.866 3.804 26.586 1.00 92.50 203 ASN A N 1
ATOM 1610 C CA . ASN A 1 203 ? -20.459 5.106 26.065 1.00 92.50 203 ASN A CA 1
ATOM 1611 C C . ASN A 1 203 ? -21.616 5.823 25.347 1.00 92.50 203 ASN A C 1
ATOM 1613 O O . ASN A 1 203 ? -21.844 7.000 25.608 1.00 92.50 203 ASN A O 1
ATOM 1617 N N . LEU A 1 204 ? -22.380 5.107 24.515 1.00 92.19 204 LEU A N 1
ATOM 1618 C CA . LEU A 1 204 ? -23.557 5.649 23.826 1.00 92.19 204 LEU A CA 1
ATOM 1619 C C . LEU A 1 204 ? -24.641 6.113 24.808 1.00 92.19 204 LEU A C 1
ATOM 1621 O O . LEU A 1 204 ? -25.170 7.212 24.651 1.00 92.19 204 LEU A O 1
ATOM 1625 N N . ASP A 1 205 ? -24.916 5.325 25.849 1.00 93.38 205 ASP A N 1
ATOM 1626 C CA . ASP A 1 205 ? -25.914 5.654 26.876 1.00 93.38 205 ASP A CA 1
ATOM 1627 C C . ASP A 1 205 ? -25.543 6.900 27.695 1.00 93.38 205 ASP A C 1
ATOM 1629 O O . ASP A 1 205 ? -26.416 7.514 28.305 1.00 93.38 205 ASP A O 1
ATOM 1633 N N . ASN A 1 206 ? -24.266 7.294 27.710 1.00 92.50 206 ASN A N 1
ATOM 1634 C CA . ASN A 1 206 ? -23.777 8.478 28.417 1.00 92.50 206 ASN A CA 1
ATOM 1635 C C . ASN A 1 206 ? -23.652 9.727 27.525 1.00 92.50 206 ASN A C 1
ATOM 1637 O O . ASN A 1 206 ? -23.337 10.794 28.043 1.00 92.50 206 ASN A O 1
ATOM 1641 N N . CYS A 1 207 ? -23.898 9.623 26.216 1.00 91.44 207 CYS A N 1
ATOM 1642 C CA . CYS A 1 207 ? -23.719 10.718 25.254 1.00 91.44 207 CYS A CA 1
ATOM 1643 C C . CYS A 1 207 ? -25.047 11.118 24.593 1.00 91.44 207 CYS A C 1
ATOM 1645 O O . CYS A 1 207 ? -25.223 11.011 23.377 1.00 91.44 207 CYS A O 1
ATOM 1647 N N . TRP A 1 208 ? -26.001 11.590 25.400 1.00 90.06 208 TRP A N 1
ATOM 1648 C CA . TRP A 1 208 ? -27.333 11.992 24.926 1.00 90.06 208 TRP A CA 1
ATOM 1649 C C . TRP A 1 208 ? -27.303 13.258 24.066 1.00 90.06 208 TRP A C 1
ATOM 1651 O O . TRP A 1 208 ? -28.221 13.492 23.283 1.00 90.06 208 TRP A O 1
ATOM 1661 N N . GLU A 1 209 ? -26.241 14.058 24.164 1.00 90.06 209 GLU A N 1
ATOM 1662 C CA . GLU A 1 209 ? -26.035 15.286 23.394 1.00 90.06 209 GLU A CA 1
ATOM 1663 C C . GLU A 1 209 ? -26.046 15.037 21.880 1.00 90.06 209 GLU A C 1
ATOM 1665 O O . GLU A 1 209 ? -26.425 15.920 21.114 1.00 90.06 209 GLU A O 1
ATOM 1670 N N . VAL A 1 210 ? -25.694 13.824 21.438 1.00 90.00 210 VAL A N 1
ATOM 1671 C CA . VAL A 1 210 ? -25.709 13.435 20.018 1.00 90.00 210 VAL A CA 1
ATOM 1672 C C . VAL A 1 210 ? -27.134 13.440 19.441 1.00 90.00 210 VAL A C 1
ATOM 1674 O O . VAL A 1 210 ? -27.319 13.670 18.249 1.00 90.00 210 VAL A O 1
ATOM 1677 N N . LEU A 1 211 ? -28.165 13.271 20.278 1.00 87.88 211 LEU A N 1
ATOM 1678 C CA . LEU A 1 211 ? -29.570 13.329 19.856 1.00 87.88 211 LEU A CA 1
ATOM 1679 C C . LEU A 1 211 ? -30.057 14.749 19.530 1.00 87.88 211 LEU A C 1
ATOM 1681 O O . LEU A 1 211 ? -31.185 14.897 19.068 1.00 87.88 211 LEU A O 1
ATOM 1685 N N . ALA A 1 212 ? -29.235 15.781 19.741 1.00 89.44 212 ALA A N 1
ATOM 1686 C CA . ALA A 1 212 ? -29.577 17.151 19.372 1.00 89.44 212 ALA A CA 1
ATOM 1687 C C . ALA A 1 212 ? -29.485 17.422 17.858 1.00 89.44 212 ALA A C 1
ATOM 1689 O O . ALA A 1 212 ? -30.138 18.341 17.384 1.00 89.44 212 ALA A O 1
ATOM 1690 N N . GLU A 1 213 ? -28.699 16.655 17.092 1.00 90.50 213 GLU A N 1
ATOM 1691 C CA . GLU A 1 213 ? -28.572 16.831 15.634 1.00 90.50 213 GLU A CA 1
ATOM 1692 C C . GLU A 1 213 ? -29.865 16.527 14.835 1.00 90.50 213 GLU A C 1
ATOM 1694 O O . GLU A 1 213 ? -30.174 17.288 13.919 1.00 90.50 213 GLU A O 1
ATOM 1699 N N . PRO A 1 214 ? -30.634 15.453 15.121 1.00 87.19 214 PRO A N 1
ATOM 1700 C CA . PRO A 1 214 ? -31.850 15.132 14.362 1.00 87.19 214 PRO A CA 1
ATOM 1701 C C . PRO A 1 214 ? -33.112 15.941 14.731 1.00 87.19 214 PRO A C 1
ATOM 1703 O O . PRO A 1 214 ? -34.138 15.730 14.080 1.00 87.19 214 PRO A O 1
ATOM 1706 N N . ILE A 1 215 ? -33.078 16.791 15.768 1.00 68.62 215 ILE A N 1
ATOM 1707 C CA . ILE A 1 215 ? -34.223 17.596 16.259 1.00 68.62 215 ILE A CA 1
ATOM 1708 C C . ILE A 1 215 ? -34.214 18.981 15.610 1.00 68.62 215 ILE A C 1
ATOM 1710 O O . ILE A 1 215 ? -35.295 19.406 15.141 1.00 68.62 215 ILE A O 1
#

InterPro domains:
  IPR008948 L-Aspartase-like [SSF48557] (96-210)
  IPR013539 Adenylosuccinate lyase PurB, C-terminal [PF08328] (157-215)
  IPR047136 Adenylosuccinate lyase PurB, bacteria [PTHR43411] (96-215)